Protein AF-A0A7S0ZVG1-F1 (afdb_monomer_lite)

Secondary structure (DSSP, 8-state):
---GGGS-TT-GGGGGG--HHHHHTTTGGGSHHHHHHHHHHHHGGGSHHHIIIIIHHHHHHHHHHHHHHTT-TT---EES-SS----STT-HHHHHTHHHHHHHHHHHHHHHHHHTT--S-EEE--GGG--TTSSHHHHHHHTT---HHHHHHHHHHHHTT-EEEEEEE--SSS--S-HHHHHHHHHHHHHHHSSPPEEEEEE--GGGHHHHHHHTT-SEE--TTB--HHHHSSSSS----HHHHHHHHHTT-SSSSSB-TT--B-HHHHHHHHHHHHTTS------TTTT--B--S--PPPPP-

Structure (mmCIF, N/CA/C/O backbone):
data_AF-A0A7S0ZVG1-F1
#
_entry.id   AF-A0A7S0ZVG1-F1
#
loop_
_atom_site.group_PDB
_atom_site.id
_atom_site.type_symbol
_atom_site.label_atom_id
_atom_site.label_alt_id
_atom_site.label_comp_id
_atom_site.label_asym_id
_atom_site.label_entity_id
_atom_site.label_seq_id
_atom_site.pdbx_PDB_ins_code
_atom_site.Cartn_x
_atom_site.Cartn_y
_atom_site.Cartn_z
_atom_site.occupancy
_atom_site.B_iso_or_equiv
_atom_site.auth_seq_id
_atom_site.auth_comp_id
_atom_site.auth_asym_id
_atom_site.auth_atom_id
_atom_site.pdbx_PDB_model_num
ATOM 1 N N . ALA A 1 1 ? 20.413 17.435 12.583 1.00 37.75 1 ALA A N 1
ATOM 2 C CA . ALA A 1 1 ? 19.009 17.067 12.352 1.00 37.75 1 ALA A CA 1
ATOM 3 C C . ALA A 1 1 ? 18.363 18.191 11.559 1.00 37.75 1 ALA A C 1
ATOM 5 O O . ALA A 1 1 ? 18.337 19.324 12.035 1.00 37.75 1 ALA A O 1
ATOM 6 N N . GLY A 1 2 ? 17.973 17.911 10.321 1.00 35.91 2 GLY A N 1
ATOM 7 C CA . GLY A 1 2 ? 17.180 18.802 9.491 1.00 35.91 2 GLY A CA 1
ATOM 8 C C . GLY A 1 2 ? 15.763 18.923 10.045 1.00 35.91 2 GLY A C 1
ATOM 9 O O . GLY A 1 2 ? 15.229 17.989 10.631 1.00 35.91 2 GLY A O 1
ATOM 10 N N . ASP A 1 3 ? 15.166 20.096 9.884 1.00 40.72 3 ASP A N 1
ATOM 11 C CA . ASP A 1 3 ? 13.780 20.353 10.264 1.00 40.72 3 ASP A CA 1
ATOM 12 C C . ASP A 1 3 ? 12.849 19.808 9.162 1.00 40.72 3 ASP A C 1
ATOM 14 O O . ASP A 1 3 ? 12.864 20.348 8.047 1.00 40.72 3 ASP A O 1
ATOM 18 N N . PRO A 1 4 ? 12.033 18.768 9.429 1.00 38.91 4 PRO A N 1
ATOM 19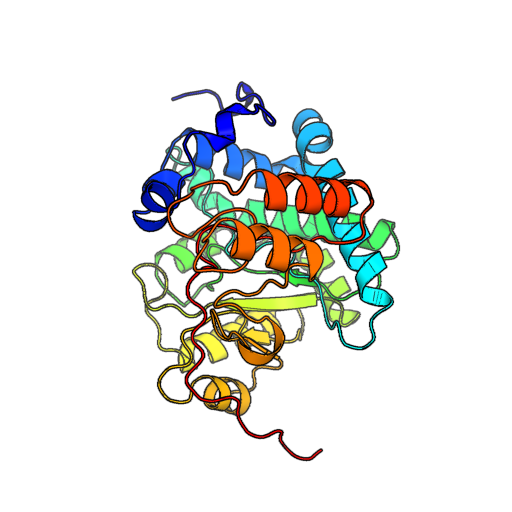 C CA . PRO A 1 4 ? 11.164 18.163 8.419 1.00 38.91 4 PRO A CA 1
ATOM 20 C C . PRO A 1 4 ? 10.193 19.177 7.801 1.00 38.91 4 PRO A C 1
ATOM 22 O O . PRO A 1 4 ? 9.891 19.093 6.608 1.00 38.91 4 PRO A O 1
ATOM 25 N N . SER A 1 5 ? 9.755 20.183 8.572 1.00 43.12 5 SER A N 1
ATOM 26 C CA . SER A 1 5 ? 8.833 21.231 8.109 1.00 43.12 5 SER A CA 1
ATOM 27 C C . SER A 1 5 ? 9.444 22.136 7.029 1.00 43.12 5 SER A C 1
ATOM 29 O O . SER A 1 5 ? 8.727 22.760 6.240 1.00 43.12 5 SER A O 1
ATOM 31 N N . LYS A 1 6 ? 10.780 22.172 6.936 1.00 39.69 6 LYS A N 1
ATOM 32 C CA . LYS A 1 6 ? 11.527 22.963 5.948 1.00 39.69 6 LYS A CA 1
ATOM 33 C C . LYS A 1 6 ? 11.797 22.209 4.647 1.00 39.69 6 LYS A C 1
ATOM 35 O O . LYS A 1 6 ? 12.271 22.819 3.693 1.00 39.69 6 LYS A O 1
ATOM 40 N N . MET A 1 7 ? 11.465 20.918 4.562 1.00 41.94 7 MET A N 1
ATOM 41 C CA . MET A 1 7 ? 11.614 20.156 3.321 1.00 41.94 7 MET A CA 1
ATOM 42 C C . MET A 1 7 ? 10.625 20.659 2.253 1.00 41.94 7 MET A C 1
ATOM 44 O O . MET A 1 7 ? 9.430 20.836 2.515 1.00 41.94 7 MET A O 1
ATOM 48 N N . ALA A 1 8 ? 11.124 20.907 1.041 1.00 44.66 8 ALA A N 1
ATOM 49 C CA . ALA A 1 8 ? 10.300 21.244 -0.115 1.00 44.66 8 ALA A CA 1
ATOM 50 C C . ALA A 1 8 ? 9.698 19.955 -0.692 1.00 44.66 8 ALA A C 1
ATOM 52 O O . ALA A 1 8 ? 10.326 19.268 -1.499 1.00 44.66 8 ALA A O 1
ATOM 53 N N . VAL A 1 9 ? 8.499 19.605 -0.232 1.00 41.56 9 VAL A N 1
ATOM 54 C CA . VAL A 1 9 ? 7.728 18.492 -0.791 1.00 41.56 9 VAL A CA 1
ATOM 55 C C . VAL A 1 9 ? 7.379 18.835 -2.243 1.00 41.56 9 VAL A C 1
ATOM 57 O O . VAL A 1 9 ? 6.777 19.878 -2.489 1.00 41.56 9 VAL A O 1
ATOM 60 N N . GLY A 1 10 ? 7.833 18.012 -3.196 1.00 41.38 10 GLY A N 1
ATOM 61 C CA . GLY A 1 10 ? 7.661 18.247 -4.639 1.00 41.38 10 GLY A CA 1
ATOM 62 C C . GLY A 1 10 ? 8.895 18.770 -5.392 1.00 41.38 10 GLY A C 1
ATOM 63 O O . GLY A 1 10 ? 8.775 19.157 -6.551 1.00 41.38 10 GLY A O 1
ATOM 64 N N . ASN A 1 11 ? 10.089 18.789 -4.784 1.00 40.94 11 ASN A N 1
ATOM 65 C CA . ASN A 1 11 ? 11.314 19.108 -5.526 1.00 40.94 11 ASN A CA 1
ATOM 66 C C . ASN A 1 11 ? 11.676 17.971 -6.506 1.00 40.94 11 ASN A C 1
ATOM 68 O O . ASN A 1 11 ? 11.851 16.823 -6.094 1.00 40.94 11 ASN A O 1
ATOM 72 N N . ALA A 1 12 ? 11.855 18.307 -7.788 1.00 37.97 12 ALA A N 1
ATOM 73 C CA . ALA A 1 12 ? 12.275 17.391 -8.852 1.00 37.97 12 ALA A CA 1
ATOM 74 C C . ALA A 1 12 ? 13.580 16.623 -8.538 1.00 37.97 12 ALA A C 1
ATOM 76 O O . ALA A 1 12 ? 13.807 15.541 -9.079 1.00 37.97 12 ALA A O 1
ATOM 77 N N . THR A 1 13 ? 14.419 17.127 -7.626 1.00 38.03 13 THR A N 1
ATOM 78 C CA . THR A 1 13 ? 15.651 16.452 -7.190 1.00 38.03 13 THR A CA 1
ATOM 79 C C . THR A 1 13 ? 15.425 15.222 -6.305 1.00 38.03 13 THR A C 1
ATOM 81 O O . THR A 1 13 ? 16.365 14.453 -6.120 1.00 38.03 13 THR A O 1
ATOM 84 N N . MET A 1 14 ? 14.203 14.960 -5.814 1.00 43.75 14 MET A N 1
ATOM 85 C CA . MET A 1 14 ? 13.888 13.713 -5.092 1.00 43.75 14 MET A CA 1
ATOM 86 C C . MET A 1 14 ? 14.137 12.452 -5.937 1.00 43.75 14 MET A C 1
ATOM 88 O O . MET A 1 14 ? 14.436 11.402 -5.376 1.00 43.75 14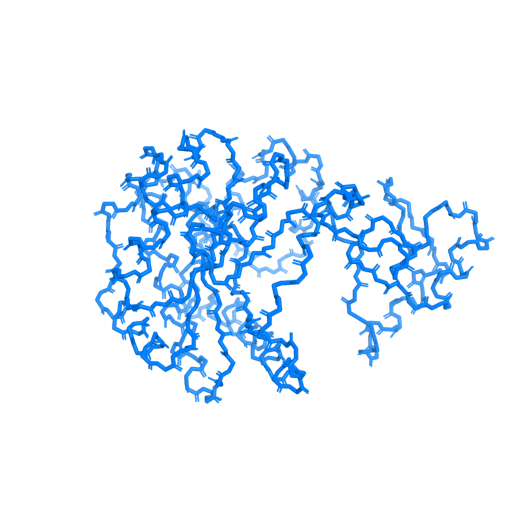 MET A O 1
ATOM 92 N N . ARG A 1 15 ? 14.078 12.541 -7.276 1.00 41.53 15 ARG A N 1
ATOM 93 C CA . ARG A 1 15 ? 14.375 11.406 -8.168 1.00 41.53 15 ARG A CA 1
ATOM 94 C C . ARG A 1 15 ? 15.861 11.034 -8.231 1.00 41.53 15 ARG A C 1
ATOM 96 O O . ARG A 1 15 ? 16.165 9.882 -8.512 1.00 41.53 15 ARG A O 1
ATOM 103 N N . LEU A 1 16 ? 16.786 11.959 -7.959 1.00 34.59 16 LEU A N 1
ATOM 104 C CA . LEU A 1 16 ? 18.218 11.735 -8.218 1.00 34.59 16 LEU A CA 1
ATOM 105 C C . LEU A 1 16 ? 18.906 10.783 -7.221 1.00 34.59 16 LEU A C 1
ATOM 107 O O . LEU A 1 16 ? 19.962 10.251 -7.544 1.00 34.59 16 LEU A O 1
ATOM 111 N N . ASN A 1 17 ? 18.300 10.510 -6.059 1.00 36.78 17 ASN A N 1
ATOM 112 C CA . ASN A 1 17 ? 18.849 9.596 -5.042 1.00 36.78 17 ASN A CA 1
ATOM 113 C C . ASN A 1 17 ? 18.121 8.235 -4.961 1.00 36.78 17 ASN A C 1
ATOM 115 O O . ASN A 1 17 ? 18.476 7.395 -4.134 1.00 36.78 17 ASN A O 1
ATOM 119 N N . ASN A 1 18 ? 17.120 8.005 -5.818 1.00 41.69 18 ASN A N 1
ATOM 120 C CA . ASN A 1 18 ? 16.256 6.821 -5.803 1.00 41.69 18 ASN A CA 1
ATOM 121 C C . ASN A 1 18 ? 16.536 5.928 -7.021 1.00 41.69 18 ASN A C 1
ATOM 123 O O . ASN A 1 18 ? 15.683 5.783 -7.891 1.00 41.69 18 ASN A O 1
ATOM 127 N N . CYS A 1 19 ? 17.740 5.357 -7.114 1.00 44.09 19 CYS A N 1
ATOM 128 C CA . CYS A 1 19 ? 18.021 4.301 -8.091 1.00 44.09 19 CYS A CA 1
ATOM 129 C C . CYS A 1 19 ? 17.879 2.911 -7.452 1.00 44.09 19 CYS A C 1
ATOM 131 O O . CYS A 1 19 ? 18.120 2.749 -6.252 1.00 44.09 19 CYS A O 1
ATOM 133 N N . ASP A 1 20 ? 17.545 1.900 -8.259 1.00 43.38 20 ASP A N 1
ATOM 134 C CA . ASP A 1 20 ? 17.294 0.513 -7.826 1.00 43.38 20 ASP A CA 1
ATOM 135 C C . ASP A 1 20 ? 18.409 -0.051 -6.942 1.00 43.38 20 ASP A C 1
ATOM 137 O O . ASP A 1 20 ? 18.157 -0.803 -6.010 1.00 43.38 20 ASP A O 1
ATOM 141 N N . ARG A 1 21 ? 19.663 0.359 -7.161 1.00 40.19 21 ARG A N 1
ATOM 142 C CA . ARG A 1 21 ? 20.798 -0.056 -6.327 1.00 40.19 21 ARG A CA 1
ATOM 143 C C . ARG A 1 21 ? 20.721 0.481 -4.891 1.00 40.19 21 ARG A C 1
ATOM 145 O O . ARG A 1 21 ? 21.099 -0.223 -3.955 1.00 40.19 21 ARG A O 1
ATOM 152 N N . ALA A 1 22 ? 20.261 1.715 -4.705 1.00 43.25 22 ALA A N 1
ATOM 153 C CA . ALA A 1 22 ? 20.084 2.328 -3.388 1.00 43.25 22 ALA A CA 1
ATOM 154 C C . ALA A 1 22 ? 18.831 1.785 -2.669 1.00 43.25 22 ALA A C 1
ATOM 156 O O . ALA A 1 22 ? 18.852 1.608 -1.449 1.00 43.25 22 ALA A O 1
ATOM 157 N N . HIS A 1 23 ? 17.791 1.428 -3.434 1.00 43.59 23 HIS A N 1
ATOM 158 C CA . HIS A 1 23 ? 16.598 0.746 -2.928 1.00 43.59 23 HIS A CA 1
ATOM 159 C C . HIS A 1 23 ? 16.904 -0.707 -2.510 1.00 43.59 23 HIS A C 1
ATOM 161 O O . HIS A 1 23 ? 16.680 -1.075 -1.360 1.00 43.59 23 HIS A O 1
ATOM 167 N N . ASN A 1 24 ? 17.559 -1.490 -3.378 1.00 45.56 24 ASN A N 1
ATOM 168 C CA . ASN A 1 24 ? 17.948 -2.888 -3.128 1.00 45.56 24 ASN A CA 1
ATOM 169 C C . ASN A 1 24 ? 18.968 -3.055 -1.992 1.00 45.56 24 ASN A C 1
ATOM 171 O O . ASN A 1 24 ? 19.077 -4.130 -1.409 1.00 45.56 24 ASN A O 1
ATOM 175 N N . SER A 1 25 ? 19.740 -2.013 -1.674 1.00 51.84 25 SER A N 1
ATOM 176 C CA . SER A 1 25 ? 20.659 -2.021 -0.526 1.00 51.84 25 SER A CA 1
ATOM 177 C C . SER A 1 25 ? 20.004 -1.561 0.781 1.00 51.84 25 SER A C 1
ATOM 179 O O . SER A 1 25 ? 20.673 -1.519 1.811 1.00 51.84 25 SER A O 1
ATOM 181 N N . GLY A 1 26 ? 18.717 -1.188 0.758 1.00 54.31 26 GLY A N 1
ATOM 182 C CA . GLY A 1 26 ? 17.977 -0.665 1.910 1.00 54.31 26 GLY A CA 1
ATOM 183 C C . GLY A 1 26 ? 18.420 0.731 2.363 1.00 54.31 26 GLY A C 1
ATOM 184 O O . GLY A 1 26 ? 17.787 1.321 3.234 1.00 54.31 26 GLY A O 1
ATOM 185 N N . VAL A 1 27 ? 19.475 1.295 1.766 1.00 59.72 27 VAL A N 1
ATOM 186 C CA . VAL A 1 27 ? 20.095 2.560 2.184 1.00 59.72 27 VAL A CA 1
ATOM 187 C C . VAL A 1 27 ? 19.127 3.728 2.020 1.00 59.72 27 VAL A C 1
ATOM 189 O O . VAL A 1 27 ? 19.058 4.583 2.902 1.00 59.72 27 VAL A O 1
ATOM 192 N N . THR A 1 28 ? 18.330 3.745 0.945 1.00 60.81 28 THR A N 1
ATOM 193 C CA . THR A 1 28 ? 17.356 4.818 0.684 1.00 60.81 28 THR A CA 1
ATOM 194 C C . THR A 1 28 ? 16.327 4.953 1.807 1.00 60.81 28 THR A C 1
ATOM 196 O O . THR A 1 28 ? 16.030 6.077 2.220 1.00 60.81 28 THR A O 1
ATOM 199 N N . MET A 1 29 ? 15.847 3.828 2.357 1.00 63.28 29 MET A N 1
ATOM 200 C CA . MET A 1 29 ? 14.842 3.823 3.426 1.00 63.28 29 MET A CA 1
ATOM 201 C C . MET A 1 29 ? 15.356 4.452 4.721 1.00 63.28 29 MET A C 1
ATOM 203 O O . MET A 1 29 ? 14.564 4.984 5.486 1.00 63.28 29 MET A O 1
ATOM 207 N N . PHE A 1 30 ? 16.666 4.451 4.969 1.00 69.25 30 PHE A N 1
ATOM 208 C CA . PHE A 1 30 ? 17.253 5.029 6.183 1.00 69.25 30 PHE A CA 1
ATOM 209 C C . PHE A 1 30 ? 17.772 6.458 5.997 1.00 69.25 30 PHE A C 1
ATOM 211 O O . PHE A 1 30 ? 18.292 7.049 6.944 1.00 69.25 30 PHE A O 1
ATOM 218 N N . THR A 1 31 ? 17.640 7.041 4.801 1.00 74.50 31 THR A N 1
ATOM 219 C CA . THR A 1 31 ? 18.046 8.434 4.591 1.00 74.50 31 THR A CA 1
ATOM 220 C C . THR A 1 31 ? 17.146 9.386 5.378 1.00 74.50 31 THR A C 1
ATOM 222 O O . THR A 1 31 ? 15.926 9.225 5.419 1.00 74.50 31 THR A O 1
ATOM 225 N N . GLU A 1 32 ? 17.738 10.432 5.960 1.00 72.75 32 GLU A N 1
ATOM 226 C CA . GLU A 1 32 ? 16.999 11.472 6.693 1.00 72.75 32 GLU A CA 1
ATOM 227 C C . GLU A 1 32 ? 15.918 12.123 5.813 1.00 72.75 32 GLU A C 1
ATOM 229 O O . GLU A 1 32 ? 14.821 12.417 6.278 1.00 72.75 32 GLU A O 1
ATOM 234 N N . GLN A 1 33 ? 16.192 12.295 4.516 1.00 73.94 33 GLN A N 1
ATOM 235 C CA . GLN A 1 33 ? 15.227 12.840 3.563 1.00 73.94 33 GLN A CA 1
ATOM 236 C C . GLN A 1 33 ? 13.990 11.945 3.416 1.00 73.94 33 GLN A C 1
ATOM 238 O O . GLN A 1 33 ? 12.869 12.446 3.491 1.00 73.94 33 GLN A O 1
ATOM 243 N N . PHE A 1 34 ? 14.183 10.638 3.219 1.00 79.12 34 PHE A N 1
ATOM 244 C CA . PHE A 1 34 ? 13.083 9.684 3.107 1.00 79.12 34 PHE A CA 1
ATOM 245 C C . PHE A 1 34 ? 12.292 9.603 4.415 1.00 79.12 34 PHE A C 1
ATOM 247 O O . PHE A 1 34 ? 11.072 9.730 4.413 1.00 79.12 34 PHE A O 1
ATOM 254 N N . GLN A 1 35 ? 12.986 9.484 5.545 1.00 84.50 35 GLN A N 1
ATOM 255 C CA . GLN A 1 35 ? 12.369 9.368 6.865 1.00 84.50 35 GLN A CA 1
ATOM 256 C C . GLN A 1 35 ? 11.534 10.600 7.237 1.00 84.50 35 GLN A C 1
ATOM 258 O O . GLN A 1 35 ? 10.414 10.462 7.737 1.00 84.50 35 GLN A O 1
ATOM 263 N N . ASN A 1 36 ? 12.030 11.799 6.921 1.00 81.38 36 ASN A N 1
ATOM 264 C CA . ASN A 1 36 ? 11.293 13.048 7.106 1.00 81.38 36 ASN A CA 1
ATOM 265 C C . ASN A 1 36 ? 10.090 13.154 6.167 1.00 81.38 36 ASN A C 1
ATOM 267 O O . ASN A 1 36 ? 9.025 13.613 6.585 1.00 81.38 36 ASN A O 1
ATOM 271 N N . PHE A 1 37 ? 10.246 12.734 4.911 1.00 85.19 37 PHE A N 1
ATOM 272 C CA . PHE A 1 37 ? 9.151 12.730 3.951 1.00 85.19 37 PHE A CA 1
ATOM 273 C C . PHE A 1 37 ? 8.033 11.784 4.387 1.00 85.19 37 PHE A C 1
ATOM 275 O O . PHE A 1 37 ? 6.887 12.216 4.457 1.00 85.19 37 PHE A O 1
ATOM 282 N N . MET A 1 38 ? 8.356 10.546 4.769 1.00 88.31 38 MET A N 1
ATOM 283 C CA . MET A 1 38 ? 7.354 9.569 5.200 1.00 88.31 38 MET A CA 1
ATOM 284 C C . MET A 1 38 ? 6.637 10.004 6.477 1.00 88.31 38 MET A C 1
ATOM 286 O O . MET A 1 38 ? 5.416 9.914 6.556 1.00 88.31 38 MET A O 1
ATOM 290 N N . TYR A 1 39 ? 7.357 10.589 7.440 1.00 88.50 39 TYR A N 1
ATOM 291 C CA . TYR A 1 39 ? 6.726 11.178 8.624 1.00 88.50 39 TYR A CA 1
ATOM 292 C C . TYR A 1 39 ? 5.703 12.269 8.274 1.00 88.50 39 TYR A C 1
ATOM 294 O O . TYR A 1 39 ? 4.631 12.341 8.878 1.00 88.50 39 TYR A O 1
ATOM 302 N N . ARG A 1 40 ? 6.015 13.119 7.287 1.00 89.25 40 ARG A N 1
ATOM 303 C CA . ARG A 1 40 ? 5.085 14.146 6.797 1.00 89.25 40 ARG A CA 1
ATOM 304 C C . ARG A 1 40 ? 3.952 13.555 5.976 1.00 89.25 40 ARG A C 1
ATOM 306 O O . ARG A 1 40 ? 2.831 14.024 6.118 1.00 89.25 40 ARG A O 1
ATOM 313 N N . TRP A 1 41 ? 4.209 12.519 5.182 1.00 92.06 41 TRP A N 1
ATOM 314 C CA . TRP A 1 41 ? 3.189 11.812 4.411 1.00 92.06 41 TRP A CA 1
ATOM 315 C C . TRP A 1 41 ? 2.094 11.259 5.327 1.00 92.06 41 TRP A C 1
ATOM 317 O O . TRP A 1 41 ? 0.923 11.568 5.136 1.00 92.06 41 TRP A O 1
ATOM 327 N N . TRP A 1 42 ? 2.456 10.567 6.410 1.00 94.06 42 TRP A N 1
ATOM 328 C CA . TRP A 1 42 ? 1.475 10.039 7.370 1.00 94.06 42 TRP A CA 1
ATOM 329 C C . TRP A 1 42 ? 0.654 11.122 8.076 1.00 94.06 42 TRP A C 1
ATOM 331 O O . TRP A 1 42 ? -0.456 10.881 8.538 1.00 94.06 42 TRP A O 1
ATOM 341 N N . LYS A 1 43 ? 1.176 12.347 8.149 1.00 93.31 43 LYS A N 1
ATOM 342 C CA . LYS A 1 43 ? 0.518 13.474 8.823 1.00 93.31 43 LYS A CA 1
ATOM 343 C C . LYS A 1 43 ? -0.094 14.486 7.862 1.00 93.31 43 LYS A C 1
ATOM 345 O O . LYS A 1 43 ? -0.761 15.415 8.319 1.00 93.31 43 LYS A O 1
ATOM 350 N N . CYS A 1 44 ? 0.083 14.298 6.555 1.00 94.19 44 CYS A N 1
ATOM 351 C CA . CYS A 1 44 ? -0.359 15.248 5.548 1.00 94.19 44 CYS A CA 1
ATOM 352 C C . CYS A 1 44 ? -1.863 15.563 5.577 1.00 94.19 44 CYS A C 1
ATOM 354 O O . CYS A 1 44 ? -2.190 16.707 5.286 1.00 94.19 44 CYS A O 1
ATOM 356 N N . PRO A 1 45 ? -2.793 14.682 6.005 1.00 96.94 45 PRO A N 1
ATOM 357 C CA . PRO A 1 45 ? -4.203 15.063 6.075 1.00 96.94 45 PRO A CA 1
ATOM 358 C C . PRO A 1 45 ? -4.499 16.148 7.122 1.00 96.94 45 PRO A C 1
ATOM 360 O O . PRO A 1 45 ? -5.518 16.833 7.004 1.00 96.94 45 PRO A O 1
ATOM 363 N N . PHE A 1 46 ? -3.634 16.287 8.136 1.00 94.88 46 PHE A N 1
ATOM 364 C CA . PHE A 1 46 ? -3.857 17.086 9.348 1.00 94.88 46 PHE A CA 1
ATOM 365 C C . PHE A 1 46 ? -2.995 18.355 9.425 1.00 94.88 46 PHE A C 1
ATOM 367 O O . PHE A 1 46 ? -3.154 19.148 10.351 1.00 94.88 46 PHE A O 1
ATOM 374 N N . ASP A 1 47 ? -2.088 18.555 8.471 1.00 92.56 47 ASP A N 1
ATOM 375 C CA . ASP A 1 47 ? -1.308 19.781 8.316 1.00 92.56 47 ASP A CA 1
ATOM 376 C C . ASP A 1 47 ? -1.774 20.522 7.059 1.00 92.56 47 ASP A C 1
ATOM 378 O O . ASP A 1 47 ? -1.816 19.945 5.980 1.00 92.56 47 ASP A O 1
ATOM 382 N N . ALA A 1 48 ? -2.128 21.805 7.167 1.00 90.88 48 ALA A N 1
ATOM 383 C CA . ALA A 1 48 ? -2.741 22.537 6.053 1.00 90.88 48 ALA A CA 1
ATOM 384 C C . ALA A 1 48 ? -1.829 22.654 4.817 1.00 90.88 48 ALA A C 1
ATOM 386 O O . ALA A 1 48 ? -2.317 22.668 3.684 1.00 90.88 48 ALA A O 1
ATOM 387 N N . ARG A 1 49 ? -0.508 22.741 5.017 1.00 87.06 49 ARG A N 1
ATOM 388 C CA . ARG A 1 49 ? 0.452 22.849 3.915 1.00 87.06 49 ARG A CA 1
ATOM 389 C C . ARG A 1 49 ? 0.625 21.499 3.231 1.00 87.06 49 ARG A C 1
ATOM 391 O O . ARG A 1 49 ? 0.558 21.435 2.005 1.00 87.06 49 ARG A O 1
ATOM 398 N N . ASP A 1 50 ? 0.828 20.440 4.007 1.00 88.75 50 ASP A N 1
ATOM 399 C CA . ASP A 1 50 ? 1.016 19.093 3.467 1.00 88.75 50 ASP A CA 1
ATOM 400 C C . ASP A 1 50 ? -0.279 18.499 2.916 1.00 88.75 50 ASP A C 1
ATOM 402 O O . ASP A 1 50 ? -0.235 17.759 1.933 1.00 88.75 50 ASP A O 1
ATOM 406 N N . ARG A 1 51 ? -1.440 18.901 3.442 1.00 92.69 51 ARG A N 1
ATOM 407 C CA . ARG A 1 51 ? -2.738 18.512 2.891 1.00 92.69 51 ARG A CA 1
ATOM 408 C C . ARG A 1 51 ? -2.854 18.958 1.443 1.00 92.69 51 ARG A C 1
ATOM 410 O O . ARG A 1 51 ? -3.131 18.143 0.571 1.00 92.69 51 ARG A O 1
ATOM 417 N N . LYS A 1 52 ? -2.559 20.230 1.179 1.00 86.44 52 LYS A N 1
ATOM 418 C CA . LYS A 1 52 ? -2.611 20.798 -0.171 1.00 86.44 52 LYS A CA 1
ATOM 419 C C . LYS A 1 52 ? -1.519 20.245 -1.092 1.00 86.44 52 LYS A C 1
ATOM 421 O O . LYS A 1 52 ? -1.752 20.055 -2.280 1.00 86.44 52 LYS A O 1
ATOM 426 N N . ALA A 1 53 ? -0.313 20.033 -0.567 1.00 81.69 53 ALA A N 1
ATOM 427 C CA . ALA A 1 53 ? 0.836 19.625 -1.376 1.00 81.69 53 ALA A CA 1
ATOM 428 C C . ALA A 1 53 ? 0.891 18.115 -1.667 1.00 81.69 53 ALA A C 1
ATOM 430 O O . ALA A 1 53 ? 1.496 17.720 -2.660 1.00 81.69 53 ALA A O 1
ATOM 431 N N . VAL A 1 54 ? 0.304 17.283 -0.801 1.00 87.44 54 VAL A N 1
ATOM 432 C CA . VAL A 1 54 ? 0.443 15.818 -0.835 1.00 87.44 54 VAL A CA 1
ATOM 433 C C . VAL A 1 54 ? -0.909 15.127 -0.795 1.00 87.44 54 VAL A C 1
ATOM 435 O O . VAL A 1 54 ? -1.242 14.395 -1.725 1.00 87.44 54 VAL A O 1
ATOM 438 N N . PHE A 1 55 ? -1.693 15.366 0.261 1.00 93.44 55 PHE A N 1
ATOM 439 C CA . PHE A 1 55 ? -2.909 14.594 0.517 1.00 93.44 55 PHE A CA 1
ATOM 440 C C . PHE A 1 55 ? -3.961 14.786 -0.576 1.00 93.44 55 PHE A C 1
ATOM 442 O O . PHE A 1 55 ? -4.480 13.815 -1.109 1.00 93.44 55 PHE A O 1
ATOM 449 N N . GLU A 1 56 ? -4.271 16.031 -0.935 1.00 92.56 56 GLU A N 1
ATOM 450 C CA . GLU A 1 56 ? -5.281 16.348 -1.946 1.00 92.56 56 GLU A CA 1
ATOM 451 C C . GLU A 1 56 ? -4.910 15.788 -3.330 1.00 92.56 56 GLU A C 1
ATOM 453 O O . GLU A 1 56 ? -5.741 15.082 -3.903 1.00 92.56 56 GLU A O 1
ATOM 458 N N . PRO A 1 57 ? -3.683 15.990 -3.861 1.00 88.31 57 PRO A N 1
ATOM 459 C CA . PRO A 1 57 ? -3.249 15.321 -5.088 1.00 88.31 57 PRO A CA 1
ATOM 460 C C . PRO A 1 57 ? -3.331 13.791 -5.019 1.00 88.31 57 PRO A C 1
ATOM 462 O O . PRO A 1 57 ? -3.800 13.161 -5.967 1.00 88.31 57 PRO A O 1
ATOM 465 N N . PHE A 1 58 ? -2.924 13.191 -3.895 1.00 92.00 58 PHE A N 1
ATOM 466 C CA . PHE A 1 58 ? -3.040 11.748 -3.679 1.00 92.00 58 PHE A CA 1
ATOM 467 C C . PHE A 1 58 ? -4.503 11.286 -3.727 1.00 92.00 58 PHE A C 1
ATOM 469 O O . PHE A 1 58 ? -4.819 10.317 -4.411 1.00 92.00 58 PHE A O 1
ATOM 476 N N . MET A 1 59 ? -5.416 12.014 -3.081 1.00 95.81 59 MET A N 1
ATOM 477 C CA . MET A 1 59 ? -6.846 11.704 -3.105 1.00 95.81 59 MET A CA 1
ATOM 478 C C . MET A 1 59 ? -7.464 11.879 -4.493 1.00 95.81 59 MET A C 1
ATOM 480 O O . MET A 1 59 ? -8.340 11.098 -4.857 1.00 95.81 59 MET A O 1
ATOM 484 N N . VAL A 1 60 ? -7.019 12.860 -5.285 1.00 90.62 60 VAL A N 1
ATOM 485 C CA . VAL A 1 60 ? -7.439 12.997 -6.690 1.00 90.62 60 VAL A CA 1
ATOM 486 C C . VAL A 1 60 ? -7.043 11.751 -7.482 1.00 90.62 60 VAL A C 1
ATOM 488 O O . VAL A 1 60 ? -7.883 11.181 -8.177 1.00 90.62 60 VAL A O 1
ATOM 491 N N . PHE A 1 61 ? -5.797 11.295 -7.336 1.00 87.62 61 PHE A N 1
ATOM 492 C CA . PHE A 1 61 ? -5.313 10.082 -7.991 1.00 87.62 61 PHE A CA 1
ATOM 493 C C . PHE A 1 61 ? -6.073 8.830 -7.529 1.00 87.62 61 PHE A C 1
ATOM 495 O O . PHE A 1 61 ? -6.577 8.079 -8.360 1.00 87.62 61 PHE A O 1
ATOM 502 N N . LEU A 1 62 ? -6.232 8.633 -6.218 1.00 91.62 62 LEU A N 1
ATOM 503 C CA . LEU A 1 62 ? -6.910 7.460 -5.668 1.00 91.62 62 LEU A CA 1
ATOM 504 C C . LEU A 1 62 ? -8.384 7.393 -6.093 1.00 91.62 62 LEU A C 1
ATOM 506 O O . LEU A 1 62 ? -8.860 6.339 -6.504 1.00 91.62 62 LEU A O 1
ATOM 510 N N . ARG A 1 63 ? -9.105 8.523 -6.064 1.00 90.69 63 ARG A N 1
ATOM 511 C CA . ARG A 1 63 ? -10.493 8.585 -6.555 1.00 90.69 63 ARG A CA 1
ATOM 512 C C . ARG A 1 63 ? -10.571 8.285 -8.046 1.00 90.69 63 ARG A C 1
ATOM 514 O O . ARG A 1 63 ? -11.452 7.538 -8.454 1.00 90.69 63 ARG A O 1
ATOM 521 N N . HIS A 1 64 ? -9.638 8.816 -8.840 1.00 87.12 64 HIS A N 1
ATOM 522 C CA . HIS A 1 64 ? -9.556 8.502 -10.263 1.00 87.12 64 HIS A C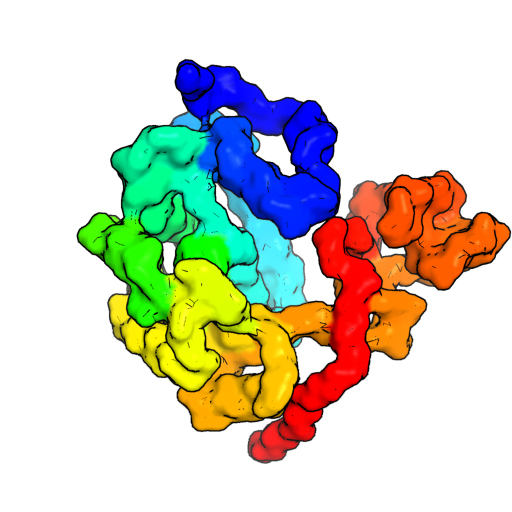A 1
ATOM 523 C C . HIS A 1 64 ? -9.384 6.997 -10.498 1.00 87.12 64 HIS A C 1
ATOM 525 O O . HIS A 1 64 ? -10.122 6.435 -11.303 1.00 87.12 64 HIS A O 1
ATOM 531 N N . LEU A 1 65 ? -8.486 6.330 -9.759 1.00 84.69 65 LEU A N 1
ATOM 532 C CA . LEU A 1 65 ? -8.344 4.873 -9.825 1.00 84.69 65 LEU A CA 1
ATOM 533 C C . LEU A 1 65 ? -9.671 4.181 -9.493 1.00 84.69 65 LEU A C 1
ATOM 535 O O . LEU A 1 65 ? -10.171 3.412 -10.310 1.00 84.69 65 LEU A O 1
ATOM 539 N N . CYS A 1 66 ? -10.293 4.493 -8.355 1.00 86.25 66 CYS A N 1
ATOM 540 C CA . CYS A 1 66 ? -11.575 3.891 -7.981 1.00 86.25 66 CYS A CA 1
ATOM 541 C C . CYS A 1 66 ? -12.667 4.107 -9.052 1.00 86.25 66 CYS A C 1
ATOM 543 O O . CYS A 1 66 ? -13.441 3.196 -9.345 1.00 86.25 66 CYS A O 1
ATOM 545 N N . ASP A 1 67 ? -12.717 5.287 -9.676 1.00 82.56 67 ASP A N 1
ATOM 546 C CA . ASP A 1 67 ? -13.702 5.639 -10.704 1.00 82.56 67 ASP A CA 1
ATOM 547 C C . ASP A 1 67 ? -13.465 4.986 -12.068 1.00 82.56 67 ASP A C 1
ATOM 549 O O . ASP A 1 67 ? -14.432 4.710 -12.791 1.00 82.56 67 ASP A O 1
ATOM 553 N N . VAL A 1 68 ? -12.205 4.772 -12.447 1.00 78.25 68 VAL A N 1
ATOM 554 C CA . VAL A 1 68 ? -11.846 4.019 -13.652 1.00 78.25 68 VAL A CA 1
ATOM 555 C C . VAL A 1 68 ? -12.181 2.554 -13.425 1.00 78.25 68 VAL A C 1
ATOM 557 O O . VAL A 1 68 ? -12.941 1.965 -14.194 1.00 78.25 68 VAL A O 1
ATOM 560 N N . TRP A 1 69 ? -11.686 1.981 -12.330 1.00 74.06 69 TRP A N 1
ATOM 561 C CA . TRP A 1 69 ? -11.742 0.546 -12.100 1.00 74.06 69 TRP A CA 1
ATOM 562 C C . TRP A 1 69 ? -13.131 0.025 -11.742 1.00 74.06 69 TRP A C 1
ATOM 564 O O . TRP A 1 69 ? -13.446 -1.096 -12.123 1.00 74.06 69 TRP A O 1
ATOM 574 N N . LYS A 1 70 ? -14.029 0.837 -11.161 1.00 74.94 70 LYS A N 1
ATOM 575 C CA . LYS A 1 70 ? -15.437 0.428 -10.962 1.00 74.94 70 LYS A CA 1
ATOM 576 C C . LYS A 1 70 ? -16.178 0.095 -12.265 1.00 74.94 70 LYS A C 1
ATOM 578 O O . LYS A 1 70 ? -17.232 -0.529 -12.232 1.00 74.94 70 LYS A O 1
ATOM 583 N N . ARG A 1 71 ? -15.660 0.535 -13.420 1.00 77.06 71 ARG A N 1
ATOM 584 C CA . ARG A 1 71 ? -16.212 0.210 -14.750 1.00 77.06 71 ARG A CA 1
ATOM 585 C C . ARG A 1 71 ? -15.786 -1.177 -15.236 1.00 77.06 71 ARG A C 1
ATOM 587 O O . ARG A 1 71 ? -16.307 -1.657 -16.239 1.00 77.06 71 ARG A O 1
ATOM 594 N N . HIS A 1 72 ? -14.842 -1.802 -14.543 1.00 72.88 72 HIS A N 1
ATOM 595 C CA . HIS A 1 72 ? -14.275 -3.095 -14.872 1.00 72.88 72 HIS A CA 1
ATOM 596 C C . HIS A 1 72 ? -14.757 -4.118 -13.846 1.00 72.88 72 HIS A C 1
ATOM 598 O O . HIS A 1 72 ? -14.362 -4.090 -12.685 1.00 72.88 72 HIS A O 1
ATOM 604 N N . TRP A 1 73 ? -15.611 -5.043 -14.285 1.00 73.19 73 TRP A N 1
ATOM 605 C CA . TRP A 1 73 ? -16.207 -6.075 -13.425 1.00 73.19 73 TRP A CA 1
ATOM 606 C C . TRP A 1 73 ? -15.170 -6.984 -12.742 1.00 73.19 73 TRP A C 1
ATOM 608 O O . TRP A 1 73 ? -15.488 -7.657 -11.768 1.00 73.19 73 TRP A O 1
ATOM 618 N N . ASN A 1 74 ? -13.945 -7.020 -13.266 1.00 68.19 74 ASN A N 1
ATOM 619 C CA . ASN A 1 74 ? -12.845 -7.856 -12.803 1.00 68.19 74 ASN A CA 1
ATOM 620 C C . ASN A 1 74 ? -11.880 -7.142 -11.838 1.00 68.19 74 ASN A C 1
ATOM 622 O O . ASN A 1 74 ? -10.859 -7.734 -11.490 1.00 68.19 74 ASN A O 1
ATOM 626 N N . VAL A 1 75 ? -12.158 -5.902 -11.416 1.00 69.12 75 VAL A N 1
ATOM 627 C CA . VAL A 1 75 ? -11.398 -5.251 -10.338 1.00 69.12 75 VAL A CA 1
ATOM 628 C C . VAL A 1 75 ? -12.165 -5.328 -9.031 1.00 69.12 75 VAL A C 1
ATOM 630 O O . VAL A 1 75 ? -13.289 -4.850 -8.921 1.00 69.12 75 VAL A O 1
ATOM 633 N N . VAL A 1 76 ? -11.519 -5.928 -8.033 1.00 74.25 76 VAL A N 1
ATOM 634 C CA . VAL A 1 76 ? -12.123 -6.246 -6.733 1.00 74.25 76 VAL A CA 1
ATOM 635 C C . VAL A 1 76 ? -11.692 -5.297 -5.612 1.00 74.25 76 VAL A C 1
ATOM 637 O O . VAL A 1 76 ? -12.279 -5.327 -4.537 1.00 74.25 76 VAL A O 1
ATOM 640 N N . GLY A 1 77 ? -10.710 -4.423 -5.861 1.00 83.62 77 GLY A N 1
ATOM 641 C CA . GLY A 1 77 ? -10.319 -3.363 -4.938 1.00 83.62 77 GLY A CA 1
ATOM 642 C C . GLY A 1 77 ? -9.101 -2.560 -5.396 1.00 83.62 77 GLY A C 1
ATOM 643 O O . GLY A 1 77 ? -8.461 -2.897 -6.393 1.00 83.62 77 GLY A O 1
ATOM 644 N N . VAL A 1 78 ? -8.797 -1.487 -4.665 1.00 89.06 78 VAL A N 1
ATOM 645 C CA . VAL A 1 78 ? -7.600 -0.651 -4.854 1.00 89.06 78 VAL A CA 1
ATOM 646 C C . VAL A 1 78 ? -6.785 -0.646 -3.566 1.00 89.06 78 VAL A C 1
ATOM 648 O O . VAL A 1 78 ? -7.281 -0.237 -2.518 1.00 89.06 78 VAL A O 1
ATOM 651 N N . GLU A 1 79 ? -5.531 -1.080 -3.626 1.00 92.44 79 GLU A N 1
ATOM 652 C CA . GLU A 1 79 ? -4.620 -0.937 -2.494 1.00 92.44 79 GLU A CA 1
ATOM 653 C C . GLU A 1 79 ? -4.191 0.519 -2.337 1.00 92.44 79 GLU A C 1
ATOM 655 O O . GLU A 1 79 ? -3.717 1.151 -3.282 1.00 92.44 79 GLU A O 1
ATOM 660 N N . ILE A 1 80 ? -4.385 1.071 -1.138 1.00 95.00 80 ILE A N 1
ATOM 661 C CA . ILE A 1 80 ? -4.091 2.484 -0.875 1.00 95.00 80 ILE A CA 1
ATOM 662 C C . ILE A 1 80 ? -2.584 2.735 -0.939 1.00 95.00 80 ILE A C 1
ATOM 664 O O . ILE A 1 80 ? -2.156 3.790 -1.413 1.00 95.00 80 ILE A O 1
ATOM 668 N N . MET A 1 81 ? -1.785 1.800 -0.422 1.00 91.44 81 MET A N 1
ATOM 669 C CA . MET A 1 81 ? -0.338 1.935 -0.367 1.00 91.44 81 MET A CA 1
ATOM 670 C C . MET A 1 81 ? 0.349 0.595 -0.108 1.00 91.44 81 MET A C 1
ATOM 672 O O . MET A 1 81 ? 0.055 -0.040 0.900 1.00 91.44 81 MET A O 1
ATOM 676 N N . ASN A 1 82 ? 1.308 0.268 -0.971 1.00 89.81 82 ASN A N 1
ATOM 677 C CA . ASN A 1 82 ? 2.185 -0.893 -0.868 1.00 89.81 82 ASN A CA 1
ATOM 678 C C . ASN A 1 82 ? 3.322 -0.661 0.140 1.00 89.81 82 ASN A C 1
ATOM 680 O O . ASN A 1 82 ? 3.983 0.383 0.093 1.00 89.81 82 ASN A O 1
ATOM 684 N N . GLU A 1 83 ? 3.570 -1.644 1.003 1.00 89.50 83 GLU A N 1
ATOM 685 C CA . GLU A 1 83 ? 4.622 -1.698 2.023 1.00 89.50 83 GLU A CA 1
ATOM 686 C C . GLU A 1 83 ? 4.879 -0.366 2.750 1.00 89.50 83 GLU A C 1
ATOM 688 O O . GLU A 1 83 ? 5.981 0.193 2.662 1.00 89.50 83 GLU A O 1
ATOM 693 N N . PRO A 1 84 ? 3.897 0.171 3.502 1.00 91.56 84 PRO A N 1
ATOM 694 C CA . PRO A 1 84 ? 4.040 1.441 4.205 1.00 91.56 84 PRO A CA 1
ATOM 695 C C . PRO A 1 84 ? 5.328 1.508 5.048 1.00 91.56 84 PRO A C 1
ATOM 697 O O . PRO A 1 84 ? 5.458 0.792 6.042 1.00 91.56 84 PRO A O 1
ATOM 700 N N . PRO A 1 85 ? 6.309 2.358 4.705 1.00 88.00 85 PRO A N 1
ATOM 701 C CA . PRO A 1 85 ? 7.593 2.361 5.392 1.00 88.00 85 PRO A CA 1
ATOM 702 C C . PRO A 1 85 ? 7.517 3.044 6.761 1.00 88.00 85 PRO A C 1
ATOM 704 O O . PRO A 1 85 ? 6.672 3.904 7.030 1.00 88.00 85 PRO A O 1
ATOM 707 N N . ILE A 1 86 ? 8.500 2.745 7.611 1.00 88.62 86 ILE A N 1
ATOM 708 C CA . ILE A 1 86 ? 8.735 3.535 8.822 1.00 88.62 86 ILE A CA 1
ATOM 709 C C . ILE A 1 86 ? 9.179 4.945 8.431 1.00 88.62 86 ILE A C 1
ATOM 711 O O . ILE A 1 86 ? 10.066 5.106 7.593 1.00 88.62 86 ILE A O 1
ATOM 715 N N . GLY A 1 87 ? 8.571 5.956 9.053 1.00 86.88 87 GLY A N 1
ATOM 716 C CA . GLY A 1 87 ? 8.968 7.358 8.951 1.00 86.88 87 GLY A CA 1
ATOM 717 C C . GLY A 1 87 ? 9.333 7.954 10.311 1.00 86.88 87 GLY A C 1
ATOM 718 O O . GLY A 1 87 ? 8.897 7.473 11.355 1.00 86.88 87 GLY A O 1
ATOM 719 N N . GLY A 1 88 ? 10.088 9.051 10.302 1.00 83.88 88 GLY A N 1
ATOM 720 C CA . GLY A 1 88 ? 10.376 9.853 11.497 1.00 83.88 88 GLY A CA 1
ATOM 721 C C . GLY A 1 88 ? 11.730 9.594 12.150 1.00 83.88 88 GLY A C 1
ATOM 722 O O . GLY A 1 88 ? 12.075 10.293 13.099 1.00 83.88 88 GLY A O 1
ATOM 723 N N . LEU A 1 89 ? 12.537 8.658 11.643 1.00 84.62 89 LEU A N 1
ATOM 724 C CA . LEU A 1 89 ? 13.929 8.549 12.082 1.00 84.62 89 LEU A CA 1
ATOM 725 C C . LEU A 1 89 ? 14.733 9.813 11.697 1.00 84.62 89 LEU A C 1
ATOM 727 O O . LEU A 1 89 ? 14.462 10.426 10.664 1.00 84.62 89 LEU A O 1
ATOM 731 N N . PRO A 1 90 ? 15.744 10.205 12.496 1.00 79.00 90 PRO A N 1
ATOM 732 C CA . PRO A 1 90 ? 16.284 9.492 13.657 1.00 79.00 90 PRO A CA 1
ATOM 733 C C . PRO A 1 90 ? 15.559 9.763 14.989 1.00 79.00 90 PRO A C 1
ATOM 735 O O . PRO A 1 90 ? 16.074 9.339 16.018 1.00 79.00 90 PRO A O 1
ATOM 738 N N . ASP A 1 91 ? 14.407 10.447 15.018 1.00 84.62 91 ASP A N 1
ATOM 739 C CA . ASP A 1 91 ? 13.630 10.611 16.255 1.00 84.62 91 ASP A CA 1
ATOM 740 C C . ASP A 1 91 ? 12.901 9.293 16.600 1.00 84.62 91 ASP A C 1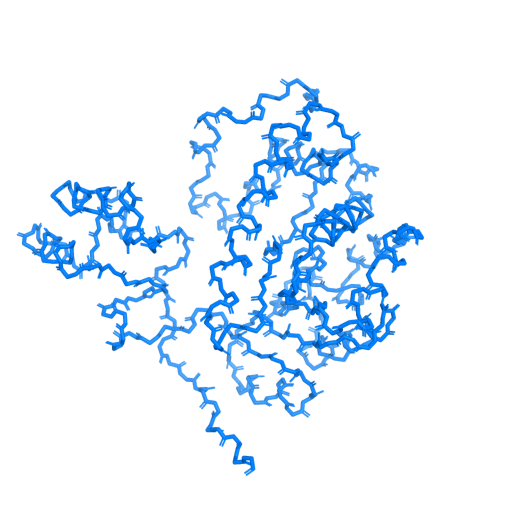
ATOM 742 O O . ASP A 1 91 ? 11.934 8.922 15.925 1.00 84.62 91 ASP A O 1
ATOM 746 N N . PRO A 1 92 ? 13.328 8.561 17.649 1.00 84.12 92 PRO A N 1
ATOM 747 C CA . PRO A 1 92 ? 12.735 7.273 17.987 1.00 84.12 92 PRO A CA 1
ATOM 748 C C . PRO A 1 92 ? 11.280 7.405 18.446 1.00 84.12 92 PRO A C 1
ATOM 750 O O . PRO A 1 92 ? 10.502 6.474 18.261 1.00 84.12 92 PRO A O 1
ATOM 753 N N . TRP A 1 93 ? 10.873 8.547 19.010 1.00 87.12 93 TRP A N 1
ATOM 754 C CA . TRP A 1 93 ? 9.486 8.754 19.427 1.00 87.12 93 TRP A CA 1
ATOM 755 C C . TRP A 1 93 ? 8.567 8.957 18.230 1.00 87.12 93 TRP A C 1
ATOM 757 O O . TRP A 1 93 ? 7.461 8.411 18.211 1.00 87.12 93 TRP A O 1
ATOM 767 N N . ALA A 1 94 ? 9.028 9.705 17.226 1.00 86.50 94 ALA A N 1
ATOM 768 C CA . ALA A 1 94 ? 8.322 9.846 15.959 1.00 86.50 94 ALA A CA 1
ATOM 769 C C . ALA A 1 94 ? 8.241 8.500 15.221 1.00 86.50 94 ALA A C 1
ATOM 771 O O . ALA A 1 94 ? 7.158 8.108 14.784 1.00 86.50 94 ALA A O 1
ATOM 772 N N . ALA A 1 95 ? 9.351 7.757 15.160 1.00 87.56 95 ALA A N 1
ATOM 773 C CA . ALA A 1 95 ? 9.414 6.449 14.514 1.00 87.56 95 ALA A CA 1
ATOM 774 C C . ALA A 1 95 ? 8.506 5.408 15.184 1.00 87.56 95 ALA A C 1
ATOM 776 O O . ALA A 1 95 ? 7.724 4.752 14.501 1.00 87.56 95 ALA A O 1
ATOM 777 N N . CYS A 1 96 ? 8.516 5.308 16.515 1.00 89.69 96 CYS A N 1
ATOM 778 C CA . CYS A 1 96 ? 7.643 4.390 17.251 1.00 89.69 96 CYS A CA 1
ATOM 779 C C . CYS A 1 96 ? 6.147 4.684 17.056 1.00 89.69 96 CYS A C 1
ATOM 781 O O . CYS A 1 96 ? 5.313 3.787 17.152 1.00 89.69 96 CYS A O 1
ATOM 783 N N . ARG A 1 97 ? 5.792 5.936 16.742 1.00 91.19 97 ARG A N 1
ATOM 784 C CA . ARG A 1 97 ? 4.413 6.347 16.447 1.00 91.19 97 ARG A CA 1
ATOM 785 C C . ARG A 1 97 ? 4.037 6.245 14.970 1.00 91.19 97 ARG A C 1
ATOM 787 O O . ARG A 1 97 ? 2.891 6.549 14.644 1.00 91.19 97 ARG A O 1
ATOM 794 N N . THR A 1 98 ? 4.938 5.787 14.091 1.00 92.38 98 THR A N 1
ATOM 795 C CA . THR A 1 98 ? 4.653 5.598 12.653 1.00 92.38 98 THR A CA 1
ATOM 796 C C . THR A 1 98 ? 3.346 4.855 12.445 1.00 92.38 98 THR A C 1
ATOM 798 O O . THR A 1 98 ? 2.516 5.314 11.672 1.00 92.38 98 THR A O 1
ATOM 801 N N . ARG A 1 99 ? 3.131 3.745 13.162 1.00 93.81 99 ARG A N 1
ATOM 802 C CA . ARG A 1 99 ? 1.949 2.908 12.957 1.00 93.81 99 ARG A CA 1
ATOM 803 C C . ARG A 1 99 ? 0.664 3.670 13.272 1.00 93.81 99 ARG A C 1
ATOM 805 O O . ARG A 1 99 ? -0.259 3.662 12.471 1.00 93.81 99 ARG A O 1
ATOM 812 N N . VAL A 1 100 ? 0.623 4.409 14.383 1.00 94.31 100 VAL A N 1
ATOM 813 C CA . VAL A 1 100 ? -0.522 5.276 14.714 1.00 94.31 100 VAL A CA 1
ATOM 814 C C . VAL A 1 100 ? -0.785 6.273 13.587 1.00 94.31 100 VAL A C 1
ATOM 816 O O . VAL A 1 100 ? -1.918 6.408 13.139 1.00 94.31 100 VAL A O 1
ATOM 819 N N . HIS A 1 101 ? 0.264 6.945 13.107 1.00 94.69 101 HIS A N 1
ATOM 820 C CA . HIS A 1 101 ? 0.145 7.944 12.049 1.00 94.69 101 HIS A CA 1
ATOM 821 C C . HIS A 1 101 ? -0.294 7.341 10.709 1.00 94.69 101 HIS A C 1
ATOM 823 O O . HIS A 1 101 ? -1.118 7.942 10.029 1.00 94.69 101 HIS A O 1
ATOM 829 N N . LEU A 1 102 ? 0.198 6.154 10.357 1.00 96.12 102 LEU A N 1
ATOM 830 C CA . LEU A 1 102 ? -0.224 5.402 9.177 1.00 96.12 102 LEU A CA 1
ATOM 831 C C . LEU A 1 102 ? -1.721 5.077 9.234 1.00 96.12 102 LEU A C 1
ATOM 833 O O . LEU A 1 102 ? -2.457 5.362 8.293 1.00 96.12 102 LEU A O 1
ATOM 837 N N . PHE A 1 103 ? -2.197 4.531 10.353 1.00 96.31 103 PHE A N 1
ATOM 838 C CA . PHE A 1 103 ? -3.617 4.219 10.486 1.00 96.31 103 PHE A CA 1
ATOM 839 C C . PHE A 1 103 ? -4.474 5.488 10.522 1.00 96.31 103 PHE A C 1
ATOM 841 O O . PHE A 1 103 ? -5.526 5.518 9.892 1.00 96.31 103 PHE A O 1
ATOM 848 N N . ASP A 1 104 ? -4.033 6.564 11.175 1.00 96.44 104 ASP A N 1
ATOM 849 C CA . ASP A 1 104 ? -4.743 7.849 11.126 1.00 96.44 104 ASP A CA 1
ATOM 850 C C . ASP A 1 104 ? -4.788 8.446 9.711 1.00 96.44 104 ASP A C 1
ATOM 852 O O . ASP A 1 104 ? -5.810 9.014 9.319 1.00 96.44 104 ASP A O 1
ATOM 856 N N . PHE A 1 105 ? -3.732 8.257 8.915 1.00 97.56 105 PHE A N 1
ATOM 857 C CA . PHE A 1 105 ? -3.742 8.566 7.488 1.00 97.56 105 PHE A CA 1
ATOM 858 C C . PHE A 1 105 ? -4.805 7.747 6.749 1.00 97.56 105 PHE A C 1
ATOM 860 O O . PHE A 1 105 ? -5.628 8.337 6.049 1.00 97.56 105 PHE A O 1
ATOM 867 N N . TYR A 1 106 ? -4.869 6.426 6.954 1.00 97.81 106 TYR A N 1
ATOM 868 C CA . TYR A 1 106 ? -5.938 5.605 6.376 1.00 97.81 106 TYR A CA 1
ATOM 869 C C . TYR A 1 106 ? -7.323 6.075 6.816 1.00 97.81 106 TYR A C 1
ATOM 871 O O . TYR A 1 106 ? -8.204 6.226 5.978 1.00 97.81 106 TYR A O 1
ATOM 879 N N . GLY A 1 107 ? -7.520 6.393 8.097 1.00 97.50 107 GLY A N 1
ATOM 880 C CA . GLY A 1 107 ? -8.777 6.948 8.598 1.00 97.50 107 GLY A CA 1
ATOM 881 C C . GLY A 1 107 ? -9.198 8.216 7.847 1.00 97.50 107 GLY A C 1
ATOM 882 O O . GLY A 1 107 ? -10.364 8.351 7.470 1.00 97.50 107 GLY A O 1
ATOM 883 N N . ALA A 1 108 ? -8.251 9.114 7.563 1.00 97.94 108 ALA A N 1
ATOM 884 C CA . ALA A 1 108 ? -8.507 10.305 6.759 1.00 97.94 108 ALA A CA 1
ATOM 885 C C . ALA A 1 108 ? -8.835 9.967 5.295 1.00 97.94 108 ALA A C 1
ATOM 887 O O . ALA A 1 108 ? -9.802 10.510 4.765 1.00 97.94 108 ALA A O 1
ATOM 888 N N . VAL A 1 109 ? -8.093 9.050 4.660 1.00 98.06 109 VAL A N 1
ATOM 889 C CA . VAL A 1 109 ? -8.371 8.578 3.289 1.00 98.06 109 VAL A CA 1
ATOM 890 C C . VAL A 1 109 ? -9.780 7.998 3.189 1.00 98.06 109 VAL A C 1
ATOM 892 O O . VAL A 1 109 ? -10.562 8.427 2.345 1.00 98.06 109 VAL A O 1
ATOM 895 N N . LEU A 1 110 ? -10.138 7.074 4.082 1.00 97.50 110 LEU A N 1
ATOM 896 C CA . LEU A 1 110 ? -11.453 6.434 4.112 1.00 97.50 110 LEU A CA 1
ATOM 897 C C . LEU A 1 110 ? -12.582 7.454 4.325 1.00 97.50 110 LEU A C 1
ATOM 899 O O . LEU A 1 110 ? -13.649 7.325 3.727 1.00 97.50 110 LEU A O 1
ATOM 903 N N . SER A 1 111 ? -12.359 8.482 5.148 1.00 97.06 111 SER A N 1
ATOM 904 C CA . SER A 1 111 ? -13.326 9.570 5.344 1.00 97.06 111 SER A CA 1
ATOM 905 C C . SER A 1 111 ? -13.505 10.421 4.079 1.00 97.06 111 SER A C 1
ATOM 907 O O . SER A 1 111 ? -14.624 10.814 3.742 1.00 97.06 111 SER A O 1
ATOM 909 N N . ASP A 1 112 ? -12.414 10.720 3.373 1.00 97.00 112 ASP A N 1
ATOM 910 C CA . ASP A 1 112 ? -12.426 11.499 2.131 1.00 97.00 112 ASP A CA 1
ATOM 911 C C . ASP A 1 112 ? -13.077 10.707 0.974 1.00 97.00 112 ASP A C 1
ATOM 913 O O . ASP A 1 112 ? -13.846 11.276 0.197 1.00 97.00 112 ASP A O 1
ATOM 917 N N . LEU A 1 113 ? -12.819 9.395 0.878 1.00 95.69 113 LEU A N 1
ATOM 918 C CA . LEU A 1 113 ? -13.465 8.492 -0.085 1.00 95.69 113 LEU A CA 1
ATOM 919 C C . LEU A 1 113 ? -14.969 8.345 0.189 1.00 95.69 113 LEU A C 1
ATOM 921 O O . LEU A 1 113 ? -15.773 8.404 -0.739 1.00 95.69 113 LEU A O 1
ATOM 925 N N . GLU A 1 114 ? -15.356 8.209 1.460 1.00 94.81 114 GLU A N 1
ATOM 926 C CA . GLU A 1 114 ? -16.761 8.137 1.877 1.00 94.81 114 GLU A CA 1
ATOM 927 C C . GLU A 1 114 ? -17.510 9.428 1.530 1.00 94.81 114 GLU A C 1
ATOM 929 O O . GLU A 1 114 ? -18.601 9.382 0.967 1.00 94.81 114 GLU A O 1
ATOM 934 N N . SER A 1 115 ? -16.890 10.584 1.778 1.00 94.75 115 SER A N 1
ATOM 935 C CA . SER A 1 115 ? -17.458 11.889 1.409 1.00 94.75 115 SER A CA 1
ATOM 936 C C . SER A 1 115 ? -17.623 12.051 -0.108 1.00 94.75 115 SER A C 1
ATOM 938 O O . SER A 1 115 ? -18.510 12.770 -0.562 1.00 94.75 115 SER A O 1
ATOM 940 N N . ALA A 1 116 ? -16.790 11.368 -0.897 1.00 92.88 116 ALA A N 1
ATOM 941 C CA . ALA A 1 116 ? -16.886 11.308 -2.352 1.00 92.88 116 ALA A CA 1
ATOM 942 C C . ALA A 1 116 ? -17.818 10.190 -2.863 1.00 92.88 116 ALA A C 1
ATOM 944 O O . ALA A 1 116 ? -17.926 10.010 -4.073 1.00 92.88 116 ALA A O 1
ATOM 945 N N . SER A 1 117 ? -18.503 9.460 -1.971 1.00 91.56 117 SER A N 1
ATOM 946 C CA . SER A 1 117 ? -19.392 8.336 -2.313 1.00 91.56 117 SER A CA 1
ATOM 947 C C . SER A 1 117 ? -18.701 7.244 -3.142 1.00 91.56 117 SER A C 1
ATOM 949 O O . SER A 1 117 ? -19.281 6.691 -4.075 1.00 91.56 117 SER A O 1
ATOM 951 N N . ILE A 1 118 ? -17.439 6.945 -2.825 1.00 90.25 118 ILE A N 1
ATOM 952 C CA . ILE A 1 118 ? -16.708 5.854 -3.471 1.00 90.25 118 ILE A CA 1
ATOM 953 C C . ILE A 1 118 ? -17.190 4.511 -2.915 1.00 90.25 118 ILE A C 1
ATOM 955 O O . ILE A 1 118 ? -17.112 4.252 -1.714 1.00 90.25 118 ILE A O 1
ATOM 959 N N . GLU A 1 119 ? -17.668 3.651 -3.816 1.00 86.62 119 GLU A N 1
ATOM 960 C CA . GLU A 1 119 ? -18.164 2.311 -3.482 1.00 86.62 119 GLU A CA 1
ATOM 961 C C . GLU A 1 119 ? -17.098 1.211 -3.617 1.00 86.62 119 GLU A C 1
ATOM 963 O O . GLU A 1 119 ? -17.217 0.161 -2.988 1.00 86.62 119 GLU A O 1
ATOM 968 N N . ALA A 1 120 ? -16.040 1.456 -4.396 1.00 86.94 120 ALA A N 1
ATOM 969 C CA . ALA A 1 120 ? -14.984 0.477 -4.637 1.00 86.94 120 ALA A CA 1
ATOM 970 C C . ALA A 1 120 ? -14.313 0.038 -3.317 1.00 86.94 120 ALA A C 1
ATOM 972 O O . ALA A 1 120 ? -13.955 0.908 -2.513 1.00 86.94 120 ALA A O 1
ATOM 973 N N . PRO A 1 121 ? -14.104 -1.275 -3.091 1.00 91.06 121 PRO A N 1
ATOM 974 C CA . PRO A 1 121 ? -13.320 -1.740 -1.959 1.00 91.06 121 PRO A CA 1
ATOM 975 C C . PRO A 1 121 ? -11.886 -1.220 -2.025 1.00 91.06 121 PRO A C 1
ATOM 977 O O . PRO A 1 121 ? -11.301 -1.081 -3.102 1.00 91.06 121 PRO A O 1
ATOM 980 N N . VAL A 1 122 ? -11.305 -0.956 -0.862 1.00 94.94 122 VAL A N 1
ATOM 981 C CA . VAL A 1 122 ? -9.907 -0.551 -0.737 1.00 94.94 122 VAL A CA 1
ATOM 982 C C . VAL A 1 122 ? -9.156 -1.489 0.191 1.00 94.94 122 VAL A C 1
ATOM 984 O O . VAL A 1 122 ? -9.697 -1.950 1.198 1.00 94.94 122 VAL A O 1
ATOM 987 N N . ALA A 1 123 ? -7.904 -1.764 -0.153 1.00 96.25 123 ALA A N 1
ATOM 988 C CA . ALA A 1 123 ? -7.019 -2.578 0.660 1.00 96.25 123 ALA A CA 1
ATOM 989 C C . ALA A 1 123 ? -6.052 -1.697 1.457 1.00 96.25 123 ALA A C 1
ATOM 991 O O . ALA A 1 123 ? -5.560 -0.677 0.959 1.00 96.25 123 ALA A O 1
ATOM 992 N N . ILE A 1 124 ? -5.815 -2.086 2.707 1.00 96.75 124 ILE A N 1
ATOM 993 C CA . ILE A 1 124 ? -4.841 -1.458 3.601 1.00 96.75 124 ILE A CA 1
ATOM 994 C C . ILE A 1 124 ? -3.788 -2.472 4.026 1.00 96.75 124 ILE A C 1
ATOM 996 O O . ILE A 1 124 ? -4.095 -3.648 4.214 1.00 96.75 124 ILE A O 1
ATOM 1000 N N . GLU A 1 125 ? -2.582 -1.975 4.257 1.00 95.25 125 GLU A N 1
ATOM 1001 C CA . GLU A 1 125 ? -1.459 -2.737 4.791 1.00 95.25 125 GLU A CA 1
ATOM 1002 C C . GLU A 1 125 ? -1.003 -2.142 6.118 1.00 95.25 125 GLU A C 1
ATOM 1004 O O . GLU A 1 125 ? -1.167 -0.948 6.371 1.00 95.25 125 GLU A O 1
ATOM 1009 N N . ASP A 1 126 ? -0.406 -2.956 6.984 1.00 94.50 126 ASP A N 1
ATOM 1010 C CA . ASP A 1 126 ? 0.366 -2.412 8.103 1.00 94.50 126 ASP A CA 1
ATOM 1011 C C . ASP A 1 126 ? 1.796 -2.078 7.643 1.00 94.50 126 ASP A C 1
ATOM 1013 O O . ASP A 1 126 ? 2.179 -2.259 6.487 1.00 94.50 126 ASP A O 1
ATOM 1017 N N . VAL A 1 127 ? 2.607 -1.568 8.564 1.00 91.50 127 VAL A N 1
ATOM 1018 C CA . VAL A 1 127 ? 3.986 -1.151 8.299 1.00 91.50 127 VAL A CA 1
ATOM 1019 C C . VAL A 1 127 ? 4.785 -2.264 7.603 1.00 91.50 127 VAL A C 1
ATOM 1021 O O . VAL A 1 127 ? 4.948 -3.359 8.139 1.00 91.50 127 VAL A O 1
ATOM 1024 N N . GLY A 1 128 ? 5.326 -1.954 6.423 1.00 88.44 128 GLY A N 1
ATOM 1025 C CA . GLY A 1 128 ? 6.128 -2.861 5.601 1.00 88.44 128 GLY A CA 1
ATOM 1026 C C . GLY A 1 128 ? 5.361 -4.070 5.063 1.00 88.44 128 GLY A C 1
ATOM 1027 O O . GLY A 1 128 ? 5.982 -5.110 4.858 1.00 88.44 128 GLY A O 1
ATOM 1028 N N . GLY A 1 129 ? 4.033 -3.977 4.940 1.00 91.19 129 GLY A N 1
ATOM 1029 C CA . GLY A 1 129 ? 3.179 -5.057 4.436 1.00 91.19 129 GLY A CA 1
ATOM 1030 C C . GLY A 1 129 ? 3.014 -6.228 5.411 1.00 91.19 129 GLY A C 1
ATOM 1031 O O . GLY A 1 129 ? 2.371 -7.218 5.095 1.00 91.19 129 GLY A O 1
ATOM 1032 N N . THR A 1 130 ? 3.594 -6.168 6.610 1.00 91.94 130 THR A N 1
ATOM 1033 C CA . THR A 1 130 ? 3.546 -7.264 7.593 1.00 91.94 130 THR A CA 1
ATOM 1034 C C . THR A 1 130 ? 2.541 -6.966 8.705 1.00 91.94 130 THR A C 1
ATOM 1036 O O . THR A 1 130 ? 1.803 -5.999 8.616 1.00 91.94 130 THR A O 1
ATOM 1039 N N . LEU A 1 131 ? 2.467 -7.784 9.757 1.00 95.00 131 LEU A N 1
ATOM 1040 C CA . LEU A 1 131 ? 1.486 -7.628 10.835 1.00 95.00 131 LEU A CA 1
ATOM 1041 C C . LEU A 1 131 ? 2.131 -7.704 12.227 1.00 95.00 131 LEU A C 1
ATOM 1043 O O . LEU A 1 131 ? 3.145 -8.387 12.407 1.00 95.00 131 LEU A O 1
ATOM 1047 N N . PRO A 1 132 ? 1.535 -7.065 13.252 1.00 93.88 132 PRO A N 1
ATOM 1048 C CA . PRO A 1 132 ? 1.851 -7.368 14.646 1.00 93.88 132 PRO A CA 1
ATOM 1049 C C . PRO A 1 132 ? 1.763 -8.878 14.914 1.00 93.88 132 PRO A C 1
ATOM 1051 O O . PRO A 1 132 ? 0.880 -9.562 14.402 1.00 93.88 132 PRO A O 1
ATOM 1054 N N . GLY A 1 133 ? 2.700 -9.412 15.690 1.00 94.12 133 GLY A N 1
ATOM 1055 C CA . GLY A 1 133 ? 2.899 -10.840 15.934 1.00 94.12 133 GLY A CA 1
ATOM 1056 C C . GLY A 1 133 ? 3.852 -11.520 14.948 1.00 94.12 133 GLY A C 1
ATOM 1057 O O . GLY A 1 133 ? 4.310 -12.631 15.218 1.00 94.12 133 GLY A O 1
ATOM 1058 N N . ALA A 1 134 ? 4.193 -10.877 13.825 1.00 93.56 134 ALA A N 1
ATOM 1059 C CA . ALA A 1 134 ? 5.145 -11.425 12.859 1.00 93.56 134 ALA A CA 1
ATOM 1060 C C . ALA A 1 134 ? 6.617 -11.259 13.279 1.00 93.56 134 ALA A C 1
ATOM 1062 O O . ALA A 1 134 ? 7.478 -12.006 12.802 1.00 93.56 134 ALA A O 1
ATOM 1063 N N . GLY A 1 135 ? 6.911 -10.296 14.157 1.00 92.44 135 GLY A N 1
ATOM 1064 C CA . GLY A 1 135 ? 8.253 -10.000 14.652 1.00 92.44 135 GLY A CA 1
ATOM 1065 C C . GLY A 1 135 ? 8.268 -8.843 15.656 1.00 92.44 135 GLY A C 1
ATOM 1066 O O . GLY A 1 135 ? 7.376 -7.994 15.666 1.00 92.44 135 GLY A O 1
ATOM 1067 N N . SER A 1 136 ? 9.321 -8.772 16.481 1.00 90.88 136 SER A N 1
ATOM 1068 C CA . SER A 1 136 ? 9.364 -7.866 17.641 1.00 90.88 136 SER A CA 1
ATOM 1069 C C . SER A 1 136 ? 9.266 -6.379 17.294 1.00 90.88 136 SER A C 1
ATOM 1071 O O . SER A 1 136 ? 8.750 -5.602 18.092 1.00 90.88 136 SER A O 1
ATOM 1073 N N . LEU A 1 137 ? 9.755 -5.961 16.121 1.00 87.94 137 LEU A N 1
ATOM 1074 C CA . LEU A 1 137 ? 9.634 -4.566 15.689 1.00 87.94 137 LEU A CA 1
ATOM 1075 C C . LEU A 1 137 ? 8.161 -4.163 15.549 1.00 87.94 137 LEU A C 1
ATOM 1077 O O . LEU A 1 137 ? 7.771 -3.103 16.032 1.00 87.94 137 LEU A O 1
ATOM 1081 N N . LEU A 1 138 ? 7.341 -5.014 14.932 1.00 90.12 138 LEU A N 1
ATOM 1082 C CA . LEU A 1 138 ? 5.924 -4.730 14.702 1.00 90.12 138 LEU A CA 1
ATOM 1083 C C . LEU A 1 138 ? 5.130 -4.804 15.999 1.00 90.12 138 LEU A C 1
ATOM 1085 O O . LEU A 1 138 ? 4.247 -3.977 16.207 1.00 90.12 138 LEU A O 1
ATOM 1089 N N . ASP A 1 139 ? 5.487 -5.727 16.893 1.00 92.12 139 ASP A N 1
ATOM 1090 C CA . ASP A 1 139 ? 4.894 -5.803 18.232 1.00 92.12 139 ASP A CA 1
ATOM 1091 C C . ASP A 1 139 ? 5.115 -4.509 19.012 1.00 92.12 139 ASP A C 1
ATOM 1093 O O . ASP A 1 139 ? 4.178 -3.969 19.601 1.00 92.12 139 ASP A O 1
ATOM 1097 N N . ILE A 1 140 ? 6.340 -3.972 18.961 1.00 90.88 140 ILE A N 1
ATOM 1098 C CA . ILE A 1 140 ? 6.666 -2.682 19.570 1.00 90.88 140 ILE A CA 1
ATOM 1099 C C . ILE A 1 140 ? 5.798 -1.592 18.940 1.00 90.88 140 ILE A C 1
ATOM 1101 O O . ILE A 1 140 ? 5.085 -0.901 19.662 1.00 90.88 140 ILE A O 1
ATOM 1105 N N . LEU A 1 141 ? 5.790 -1.456 17.609 1.00 91.06 141 LEU A N 1
ATOM 1106 C CA . LEU A 1 141 ? 4.989 -0.432 16.924 1.00 91.06 141 LEU A CA 1
ATOM 1107 C C . LEU A 1 141 ? 3.480 -0.552 17.221 1.00 91.06 141 LEU A C 1
ATOM 1109 O O . LEU A 1 141 ? 2.775 0.459 17.266 1.00 91.06 141 LEU A O 1
ATOM 1113 N N . ALA A 1 142 ? 2.977 -1.762 17.471 1.00 91.50 142 ALA A N 1
ATOM 1114 C CA . ALA A 1 142 ? 1.584 -2.017 17.822 1.00 91.50 142 ALA A CA 1
ATOM 1115 C C . ALA A 1 142 ? 1.197 -1.543 19.234 1.00 91.50 142 ALA A C 1
ATOM 1117 O O . ALA A 1 142 ? 0.014 -1.282 19.471 1.00 91.50 142 ALA A O 1
ATOM 1118 N N . CYS A 1 143 ? 2.155 -1.348 20.150 1.00 90.25 143 CYS A N 1
ATOM 1119 C CA . CYS A 1 143 ? 1.885 -0.898 21.522 1.00 90.25 143 CYS A CA 1
ATOM 1120 C C . CYS A 1 143 ? 1.164 0.457 21.603 1.00 90.25 143 CYS A C 1
ATOM 1122 O O . CYS A 1 143 ? 0.446 0.709 22.570 1.00 90.25 143 CYS A O 1
ATOM 1124 N N . TRP A 1 144 ? 1.331 1.335 20.610 1.00 86.19 144 TRP A N 1
ATOM 1125 C CA . TRP A 1 144 ? 0.690 2.655 20.600 1.00 86.19 144 TRP A CA 1
ATOM 1126 C C . TRP A 1 144 ? -0.763 2.645 20.092 1.00 86.19 144 TRP A C 1
ATOM 1128 O O . TRP A 1 144 ? -1.436 3.675 20.155 1.00 86.19 144 TRP A O 1
ATOM 1138 N N . GLY A 1 145 ? -1.277 1.487 19.662 1.00 82.88 145 GLY A N 1
ATOM 1139 C CA . GLY A 1 145 ? -2.670 1.305 19.255 1.00 82.88 145 GLY A CA 1
ATOM 1140 C C . GLY A 1 145 ? -3.055 2.031 17.960 1.00 82.88 145 GLY A C 1
ATOM 1141 O O . GLY A 1 145 ? -2.212 2.489 17.198 1.00 82.88 145 GLY A O 1
ATOM 1142 N N . ILE A 1 146 ? -4.361 2.094 17.694 1.00 89.38 146 ILE A N 1
ATOM 1143 C CA . ILE A 1 146 ? -4.976 2.854 16.593 1.00 89.38 146 ILE A CA 1
ATOM 1144 C C . ILE A 1 146 ? -5.963 3.827 17.234 1.00 89.38 146 ILE A C 1
ATOM 1146 O O . ILE A 1 146 ? -6.642 3.454 18.198 1.00 89.38 146 ILE A O 1
ATOM 1150 N N . SER A 1 147 ? -6.060 5.059 16.729 1.00 90.62 147 SER A N 1
ATOM 1151 C CA . SER A 1 147 ? -6.989 6.034 17.299 1.00 90.62 147 SER A CA 1
ATOM 1152 C C . SER A 1 147 ? -8.442 5.547 17.200 1.00 90.62 147 SER A C 1
ATOM 1154 O O . SER A 1 147 ? -8.850 4.874 16.250 1.00 90.62 147 SER A O 1
ATOM 1156 N N . GLY A 1 148 ? -9.264 5.895 18.194 1.00 93.12 148 GLY A N 1
ATOM 1157 C CA . GLY A 1 148 ? -10.663 5.458 18.222 1.00 93.12 148 GLY A CA 1
ATOM 1158 C C . GLY A 1 148 ? -11.492 5.994 17.048 1.00 93.12 148 GLY A C 1
ATOM 1159 O O . GLY A 1 148 ? -12.454 5.352 16.637 1.00 93.12 148 GLY A O 1
ATOM 1160 N N . ALA A 1 149 ? -11.129 7.157 16.496 1.00 93.06 149 ALA A N 1
ATOM 1161 C CA . ALA A 1 149 ? -11.790 7.715 15.317 1.00 93.06 149 ALA A CA 1
ATOM 1162 C C . ALA A 1 149 ? -11.508 6.869 14.069 1.00 93.06 149 ALA A C 1
ATOM 1164 O O . ALA A 1 149 ? -12.449 6.472 13.383 1.00 93.06 149 ALA A O 1
ATOM 1165 N N . THR A 1 150 ? -10.238 6.530 13.844 1.00 95.50 150 THR A N 1
ATOM 1166 C CA . THR A 1 150 ? -9.801 5.654 12.755 1.00 95.50 150 THR A CA 1
ATOM 1167 C C . THR A 1 150 ? -10.416 4.268 12.869 1.00 95.50 150 THR A C 1
ATOM 1169 O O . THR A 1 150 ? -10.988 3.781 11.900 1.00 95.50 150 THR A O 1
ATOM 1172 N N . ARG A 1 151 ? -10.400 3.659 14.061 1.00 94.56 151 ARG A N 1
ATOM 1173 C CA . ARG A 1 151 ? -11.026 2.348 14.285 1.00 94.56 151 ARG A CA 1
ATOM 1174 C C . ARG A 1 151 ? -12.503 2.350 13.877 1.00 94.56 151 ARG A C 1
ATOM 1176 O O . ARG A 1 151 ? -12.912 1.509 13.087 1.00 94.56 151 ARG A O 1
ATOM 1183 N N . ARG A 1 152 ? -13.274 3.351 14.317 1.00 94.94 152 ARG A N 1
ATOM 1184 C CA . ARG A 1 152 ? -14.687 3.493 13.921 1.00 94.94 152 ARG A CA 1
ATOM 1185 C C . ARG A 1 152 ? -14.869 3.697 12.417 1.00 94.94 152 ARG A C 1
ATOM 1187 O O . ARG A 1 152 ? -15.879 3.269 11.867 1.00 94.94 152 ARG A O 1
ATOM 1194 N N . GLN A 1 153 ? -13.952 4.407 11.760 1.00 95.88 153 GLN A N 1
ATOM 1195 C CA . GLN A 1 153 ? -13.984 4.584 10.307 1.00 95.88 153 GLN A CA 1
ATOM 1196 C C . GLN A 1 153 ? -13.767 3.243 9.594 1.00 95.88 153 GLN A C 1
ATOM 1198 O O . GLN A 1 153 ? -14.536 2.901 8.700 1.00 95.88 153 GLN A O 1
ATOM 1203 N N . MET A 1 154 ? -12.771 2.469 10.026 1.00 96.00 154 MET A N 1
ATOM 1204 C CA . MET A 1 154 ? -12.474 1.148 9.474 1.00 96.00 154 MET A CA 1
ATOM 1205 C C . MET A 1 154 ? -13.624 0.162 9.705 1.00 96.00 154 MET A C 1
ATOM 1207 O O . MET A 1 154 ? -14.035 -0.502 8.764 1.00 96.00 154 MET A O 1
ATOM 1211 N N . GLU A 1 155 ? -14.218 0.136 10.902 1.00 95.38 155 GLU A N 1
ATOM 1212 C CA . GLU A 1 155 ? -15.401 -0.683 11.223 1.00 95.38 155 GLU A CA 1
ATOM 1213 C C . GLU A 1 155 ? -16.594 -0.374 10.298 1.00 95.38 155 GLU A C 1
ATOM 1215 O O . GLU A 1 155 ? -17.260 -1.287 9.807 1.00 95.38 155 GLU A O 1
ATOM 1220 N N . ARG A 1 156 ? -16.857 0.911 10.003 1.00 94.62 156 ARG A N 1
ATOM 1221 C CA . ARG A 1 156 ? -17.917 1.306 9.054 1.00 94.62 156 ARG A CA 1
ATOM 1222 C C . ARG A 1 156 ? -17.647 0.806 7.640 1.00 94.62 156 ARG A C 1
ATOM 1224 O O . ARG A 1 156 ? -18.567 0.361 6.961 1.00 94.62 156 ARG A O 1
ATOM 1231 N N . TRP A 1 157 ? -16.402 0.902 7.188 1.00 95.88 157 TRP A N 1
ATOM 1232 C CA . TRP A 1 157 ? -15.999 0.402 5.876 1.00 95.88 157 TRP A CA 1
ATOM 1233 C C . TRP A 1 157 ? -16.046 -1.130 5.804 1.00 95.88 157 TRP A C 1
ATOM 1235 O O . TRP A 1 157 ? -16.529 -1.672 4.811 1.00 95.88 157 TRP A O 1
ATOM 1245 N N . ALA A 1 158 ? -15.652 -1.816 6.879 1.00 95.12 158 ALA A N 1
ATOM 1246 C CA . ALA A 1 158 ? -15.753 -3.265 7.014 1.00 95.12 158 ALA A CA 1
ATOM 1247 C C . ALA A 1 158 ? -17.205 -3.754 6.895 1.00 95.12 158 ALA A C 1
ATOM 1249 O O . ALA A 1 158 ? -17.487 -4.630 6.086 1.00 95.12 158 ALA A O 1
ATOM 1250 N N . VAL A 1 159 ? -18.152 -3.135 7.614 1.00 94.44 159 VAL A N 1
ATOM 1251 C CA . VAL A 1 159 ? -19.592 -3.476 7.543 1.00 94.44 159 VAL A CA 1
ATOM 1252 C C . VAL A 1 159 ? -20.185 -3.306 6.140 1.00 94.44 159 VAL A C 1
ATOM 1254 O O . VAL A 1 159 ? -21.159 -3.973 5.796 1.00 94.44 159 VAL A O 1
ATOM 1257 N N . ARG A 1 160 ? -19.608 -2.426 5.317 1.00 93.00 160 ARG A N 1
ATOM 1258 C CA . ARG A 1 160 ? -20.022 -2.222 3.922 1.00 93.00 160 ARG A CA 1
ATOM 1259 C C . ARG A 1 160 ? -19.317 -3.154 2.932 1.00 93.00 160 ARG A C 1
ATOM 1261 O O . ARG A 1 160 ? -19.563 -3.031 1.739 1.00 93.00 160 ARG A O 1
ATOM 1268 N N . ASN A 1 161 ? -18.463 -4.068 3.401 1.00 91.62 161 ASN A N 1
ATOM 1269 C CA . ASN A 1 161 ? -17.599 -4.916 2.571 1.00 91.62 161 ASN A CA 1
ATOM 1270 C C . ASN A 1 161 ? -16.665 -4.110 1.652 1.00 91.62 161 ASN A C 1
ATOM 1272 O O . ASN A 1 161 ? -16.385 -4.511 0.526 1.00 91.62 161 ASN A O 1
ATOM 1276 N N . GLN A 1 162 ? -16.198 -2.950 2.119 1.00 93.56 162 GLN A N 1
ATOM 1277 C CA . GLN A 1 162 ? -15.353 -2.048 1.329 1.00 93.56 162 GLN A CA 1
ATOM 1278 C C . GLN A 1 162 ? -13.907 -1.984 1.820 1.00 93.56 162 GLN A C 1
ATOM 1280 O O . GLN A 1 162 ? -13.130 -1.174 1.325 1.00 93.56 162 GLN A O 1
ATOM 1285 N N . LEU A 1 163 ? -13.539 -2.790 2.812 1.00 96.38 163 LEU A N 1
ATOM 1286 C CA . LEU A 1 163 ? -12.195 -2.809 3.370 1.00 96.38 163 LEU A CA 1
ATOM 1287 C C . LEU A 1 163 ? -11.615 -4.213 3.246 1.00 96.38 163 LEU A C 1
ATOM 1289 O O . LEU A 1 163 ? -12.297 -5.178 3.575 1.00 96.38 163 LEU A O 1
ATOM 1293 N N . ILE A 1 164 ? -10.371 -4.300 2.787 1.00 96.62 164 ILE A N 1
ATOM 1294 C CA . ILE A 1 164 ? -9.598 -5.535 2.635 1.00 96.62 164 ILE A CA 1
ATOM 1295 C C . ILE A 1 164 ? -8.310 -5.383 3.450 1.00 96.62 164 ILE A C 1
ATOM 1297 O O . ILE A 1 164 ? -7.691 -4.316 3.437 1.00 96.62 164 ILE A O 1
ATOM 1301 N N . LEU A 1 165 ? -7.902 -6.437 4.156 1.00 97.62 165 LEU A N 1
ATOM 1302 C CA . LEU A 1 165 ? -6.577 -6.502 4.765 1.00 97.62 165 LEU A CA 1
ATOM 1303 C C . LEU A 1 165 ? -5.600 -7.116 3.762 1.00 97.62 165 LEU A C 1
ATOM 1305 O O . LEU A 1 165 ? -5.758 -8.278 3.400 1.00 97.62 165 LEU A O 1
ATOM 1309 N N . SER A 1 166 ? -4.610 -6.340 3.336 1.00 97.31 166 SER A N 1
ATOM 1310 C CA . SER A 1 166 ? -3.530 -6.765 2.445 1.00 97.31 166 SER A CA 1
ATOM 1311 C C . SER A 1 166 ? -2.287 -7.124 3.272 1.00 97.31 166 SER A C 1
ATOM 1313 O O . SER A 1 166 ? -2.001 -6.466 4.280 1.00 97.31 166 SER A O 1
ATOM 1315 N N . VAL A 1 167 ? -1.629 -8.243 2.944 1.00 95.88 167 VAL A N 1
ATOM 1316 C CA . VAL A 1 167 ? -0.557 -8.839 3.761 1.00 95.88 167 VAL A CA 1
ATOM 1317 C C . VAL A 1 167 ? 0.536 -9.478 2.910 1.00 95.88 167 VAL A C 1
ATOM 1319 O O . VAL A 1 167 ? 0.289 -10.346 2.068 1.00 95.88 167 VAL A O 1
ATOM 1322 N N . HIS A 1 168 ? 1.775 -9.126 3.239 1.00 94.38 168 HIS A N 1
ATOM 1323 C CA . HIS A 1 168 ? 3.002 -9.634 2.647 1.00 94.38 168 HIS A CA 1
ATOM 1324 C C . HIS A 1 168 ? 3.645 -10.719 3.517 1.00 94.38 168 HIS A C 1
ATOM 1326 O O . HIS A 1 168 ? 3.698 -10.643 4.750 1.00 94.38 168 HIS A O 1
ATOM 1332 N N . HIS A 1 169 ? 4.241 -11.724 2.873 1.00 92.94 169 HIS A N 1
ATOM 1333 C CA . HIS A 1 169 ? 5.128 -12.686 3.524 1.00 92.94 169 HIS A CA 1
ATOM 1334 C C . HIS A 1 169 ? 6.465 -12.819 2.798 1.00 92.94 169 HIS A C 1
ATOM 1336 O O . HIS A 1 169 ? 6.643 -13.621 1.876 1.00 92.94 169 HIS A O 1
ATOM 1342 N N . TYR A 1 170 ? 7.450 -12.102 3.333 1.00 88.06 170 TYR A N 1
ATOM 1343 C CA . TYR A 1 170 ? 8.862 -12.291 3.031 1.00 88.06 170 TYR A CA 1
ATOM 1344 C C . TYR A 1 170 ? 9.629 -12.524 4.318 1.00 88.06 170 TYR A C 1
ATOM 1346 O O . TYR A 1 170 ? 9.691 -11.648 5.180 1.00 88.06 170 TYR A O 1
ATOM 1354 N N . LYS A 1 171 ? 10.236 -13.705 4.460 1.00 84.12 171 LYS A N 1
ATOM 1355 C CA . LYS A 1 171 ? 11.051 -14.009 5.638 1.00 84.12 171 LYS A CA 1
ATOM 1356 C C . LYS A 1 171 ? 12.222 -13.028 5.704 1.00 84.12 171 LYS A C 1
ATOM 1358 O O . LYS A 1 171 ? 13.052 -12.989 4.800 1.00 84.12 171 LYS A O 1
ATOM 1363 N N . SER A 1 172 ? 12.282 -12.242 6.770 1.00 80.00 172 SER A N 1
ATOM 1364 C CA . SER A 1 172 ? 13.235 -11.143 6.919 1.00 80.00 172 SER A CA 1
ATOM 1365 C C . SER A 1 172 ? 13.535 -10.885 8.398 1.00 80.00 172 SER A C 1
ATOM 1367 O O . SER A 1 172 ? 13.083 -11.618 9.277 1.00 80.00 172 SER A O 1
ATOM 1369 N N . LEU A 1 173 ? 14.298 -9.830 8.696 1.00 73.88 173 LEU A N 1
ATOM 1370 C CA . LEU A 1 173 ? 14.491 -9.377 10.079 1.00 73.88 173 LEU A CA 1
ATOM 1371 C C . LEU A 1 173 ? 13.182 -8.891 10.724 1.00 73.88 173 LEU A C 1
ATOM 1373 O O . LEU A 1 173 ? 13.065 -8.911 11.949 1.00 73.88 173 LEU A O 1
ATOM 1377 N N . VAL A 1 174 ? 12.218 -8.475 9.901 1.00 78.69 174 VAL A N 1
ATOM 1378 C CA . VAL A 1 174 ? 10.938 -7.890 10.311 1.00 78.69 174 VAL A CA 1
ATOM 1379 C C . VAL A 1 174 ? 9.842 -8.960 10.402 1.00 78.69 174 VAL A C 1
ATOM 1381 O O . VAL A 1 174 ? 9.059 -8.951 11.347 1.00 78.69 174 VAL A O 1
ATOM 1384 N N . THR A 1 175 ? 9.845 -9.930 9.482 1.00 88.75 175 THR A N 1
ATOM 1385 C CA . THR A 1 175 ? 8.893 -11.050 9.445 1.00 88.75 175 THR A CA 1
ATOM 1386 C C . THR A 1 175 ? 9.615 -12.363 9.741 1.00 88.75 175 THR A C 1
ATOM 1388 O O . THR A 1 175 ? 10.324 -12.912 8.895 1.00 88.75 175 THR A O 1
ATOM 1391 N N . GLN A 1 176 ? 9.426 -12.874 10.957 1.00 91.12 176 GLN A N 1
ATOM 1392 C CA . GLN A 1 176 ? 10.157 -14.021 11.508 1.00 91.12 176 GLN A CA 1
ATOM 1393 C C . GLN A 1 176 ? 9.301 -15.294 11.617 1.00 91.12 176 GLN A C 1
ATOM 1395 O O . GLN A 1 176 ? 9.833 -16.385 11.832 1.00 91.12 176 GLN A O 1
ATOM 1400 N N . VAL A 1 177 ? 7.984 -15.169 11.439 1.00 94.19 177 VAL A N 1
ATOM 1401 C CA . VAL A 1 177 ? 7.017 -16.273 11.507 1.00 94.19 177 VAL A CA 1
ATOM 1402 C C . VAL A 1 177 ? 6.917 -17.070 10.199 1.00 94.19 177 VAL A C 1
ATOM 1404 O O . VAL A 1 177 ? 7.327 -16.618 9.123 1.00 94.19 177 VAL A O 1
ATOM 1407 N N . SER A 1 178 ? 6.362 -18.284 10.286 1.00 93.38 178 SER A N 1
ATOM 1408 C CA . SER A 1 178 ? 6.061 -19.101 9.104 1.00 93.38 178 SER A CA 1
ATOM 1409 C C . SER A 1 178 ? 4.952 -18.471 8.251 1.00 93.38 178 SER A C 1
ATOM 1411 O O . SER A 1 178 ? 4.254 -17.560 8.697 1.00 93.38 178 SER A O 1
ATOM 1413 N N . PHE A 1 179 ? 4.796 -18.954 7.016 1.00 92.38 179 PHE A N 1
ATOM 1414 C CA . PHE A 1 179 ? 3.744 -18.474 6.117 1.00 92.38 179 PHE A CA 1
ATOM 1415 C C . PHE A 1 179 ? 2.355 -18.770 6.697 1.00 92.38 179 PHE A C 1
ATOM 1417 O O . PHE A 1 179 ? 1.503 -17.894 6.764 1.00 92.38 179 PHE A O 1
ATOM 1424 N N . GLU A 1 180 ? 2.167 -19.976 7.224 1.00 94.75 180 GLU A N 1
ATOM 1425 C CA . GLU A 1 180 ? 0.924 -20.429 7.844 1.00 94.75 180 GLU A CA 1
ATOM 1426 C C . GLU A 1 180 ? 0.569 -19.587 9.068 1.00 94.75 180 GLU A C 1
ATOM 1428 O O . GLU A 1 180 ? -0.581 -19.183 9.243 1.00 94.75 180 GLU A O 1
ATOM 1433 N N . ARG A 1 181 ? 1.570 -19.261 9.901 1.00 95.56 181 ARG A N 1
ATOM 1434 C CA . ARG A 1 181 ? 1.343 -18.371 11.040 1.00 95.56 181 ARG A CA 1
ATOM 1435 C C . ARG A 1 181 ? 0.999 -16.955 10.585 1.00 95.56 181 ARG A C 1
ATOM 1437 O O . ARG A 1 181 ? 0.184 -16.325 11.248 1.00 95.56 181 ARG A O 1
ATOM 1444 N N . MET A 1 182 ? 1.575 -16.467 9.486 1.00 95.81 182 MET A N 1
ATOM 1445 C CA . MET A 1 182 ? 1.208 -15.162 8.932 1.00 95.81 182 MET A CA 1
ATOM 1446 C C . MET A 1 182 ? -0.253 -15.126 8.472 1.00 95.81 182 MET A C 1
ATOM 1448 O O . MET A 1 182 ? -0.963 -14.195 8.832 1.00 95.81 182 MET A O 1
ATOM 1452 N N . VAL A 1 183 ? -0.731 -16.153 7.759 1.00 95.81 183 VAL A N 1
ATOM 1453 C CA . VAL A 1 183 ? -2.148 -16.231 7.350 1.00 95.81 183 VAL A CA 1
ATOM 1454 C C . VAL A 1 183 ? -3.067 -16.254 8.579 1.00 95.81 183 VAL A C 1
ATOM 1456 O O . VAL A 1 183 ? -4.050 -15.521 8.640 1.00 95.81 183 VAL A O 1
ATOM 1459 N N . ALA A 1 184 ? -2.711 -17.021 9.616 1.00 96.69 184 ALA A N 1
ATOM 1460 C CA . ALA A 1 184 ? -3.467 -17.026 10.870 1.00 96.69 184 ALA A CA 1
ATOM 1461 C C . ALA A 1 184 ? -3.481 -15.647 11.563 1.00 96.69 184 ALA A C 1
ATOM 1463 O O . ALA A 1 184 ? -4.535 -15.197 12.010 1.00 96.69 184 ALA A O 1
ATOM 1464 N N . LEU A 1 185 ? -2.336 -14.955 11.617 1.00 96.94 185 LEU A N 1
ATOM 1465 C CA . LEU A 1 185 ? -2.243 -13.585 12.138 1.00 96.94 185 LEU A CA 1
ATOM 1466 C C . LEU A 1 185 ? -3.111 -12.612 11.335 1.00 96.94 185 LEU A C 1
ATOM 1468 O O . LEU A 1 185 ? -3.765 -11.755 11.923 1.00 96.94 185 LEU A O 1
ATOM 1472 N N . ALA A 1 186 ? -3.156 -12.757 10.011 1.00 97.00 186 ALA A N 1
ATOM 1473 C CA . ALA A 1 186 ? -3.997 -11.933 9.153 1.00 97.00 186 ALA A CA 1
ATOM 1474 C C . ALA A 1 186 ? -5.479 -12.078 9.504 1.00 97.00 186 ALA A C 1
ATOM 1476 O O . ALA A 1 186 ? -6.161 -11.071 9.677 1.00 97.00 186 ALA A O 1
ATOM 1477 N N . HIS A 1 187 ? -5.962 -13.303 9.720 1.00 97.12 187 HIS A N 1
ATOM 1478 C CA . HIS A 1 187 ? -7.335 -13.521 10.179 1.00 97.12 187 HIS A CA 1
ATOM 1479 C C . HIS A 1 187 ? -7.595 -12.952 11.582 1.00 97.12 187 HIS A C 1
ATOM 1481 O O . HIS A 1 187 ? -8.653 -12.363 11.808 1.00 97.12 187 HIS A O 1
ATOM 1487 N N . GLU A 1 188 ? -6.643 -13.075 12.515 1.00 95.69 188 GLU A N 1
ATOM 1488 C CA . GLU A 1 188 ? -6.744 -12.473 13.856 1.00 95.69 188 GLU A CA 1
ATOM 1489 C C . GLU A 1 188 ? -6.869 -10.938 13.776 1.00 95.69 188 GLU A C 1
ATOM 1491 O O . GLU A 1 188 ? -7.738 -10.343 14.420 1.00 95.69 188 GLU A O 1
ATOM 1496 N N . VAL A 1 189 ? -6.035 -10.289 12.955 1.00 94.31 189 VAL A N 1
ATOM 1497 C CA . VAL A 1 189 ? -6.046 -8.830 12.764 1.00 94.31 189 VAL A CA 1
ATOM 1498 C C . VAL A 1 189 ? -7.301 -8.371 12.025 1.00 94.31 189 VAL A C 1
ATOM 1500 O O . VAL A 1 189 ? -7.932 -7.404 12.459 1.00 94.31 189 VAL A O 1
ATOM 1503 N N . ALA A 1 190 ? -7.701 -9.069 10.959 1.00 95.19 190 ALA A N 1
ATOM 1504 C CA . ALA A 1 190 ? -8.931 -8.786 10.227 1.00 95.19 190 ALA A CA 1
ATOM 1505 C C . ALA A 1 190 ? -10.141 -8.840 11.170 1.00 95.19 190 ALA A C 1
ATOM 1507 O O . ALA A 1 190 ? -10.883 -7.866 11.287 1.00 95.19 190 ALA A O 1
ATOM 1508 N N . ALA A 1 191 ? -10.280 -9.914 11.954 1.00 93.12 191 ALA A N 1
ATOM 1509 C CA . ALA A 1 191 ? -11.363 -10.055 12.926 1.00 93.12 191 ALA A CA 1
ATOM 1510 C C . ALA A 1 191 ? -11.390 -8.929 13.981 1.00 93.12 191 ALA A C 1
ATOM 1512 O O . ALA A 1 191 ? -12.465 -8.549 14.444 1.00 93.12 191 ALA A O 1
ATOM 1513 N N . ALA A 1 192 ? -10.233 -8.364 14.343 1.00 90.38 192 ALA A N 1
ATOM 1514 C CA . ALA A 1 192 ? -10.128 -7.272 15.313 1.00 90.38 192 ALA A CA 1
ATOM 1515 C C . ALA A 1 192 ? -10.517 -5.882 14.764 1.00 90.38 192 ALA A C 1
ATOM 1517 O O . ALA A 1 192 ? -10.720 -4.953 15.558 1.00 90.38 192 ALA A O 1
ATOM 1518 N N . ILE A 1 193 ? -10.587 -5.718 13.438 1.00 87.81 193 ILE A N 1
ATOM 1519 C CA . ILE A 1 193 ? -11.066 -4.500 12.761 1.00 87.81 193 ILE A CA 1
ATOM 1520 C C . ILE A 1 193 ? -12.579 -4.585 12.513 1.00 87.81 193 ILE A C 1
ATOM 1522 O O . ILE A 1 193 ? -13.300 -3.605 12.659 1.00 87.81 193 ILE A O 1
ATOM 1526 N N . GLY A 1 194 ? -13.045 -5.766 12.131 1.00 84.19 194 GLY A N 1
ATOM 1527 C CA . GLY A 1 194 ? -14.366 -6.059 11.581 1.00 84.19 194 GLY A CA 1
ATOM 1528 C C . GLY A 1 194 ? -14.136 -7.133 10.523 1.00 84.19 194 GLY A C 1
ATOM 1529 O O . GLY A 1 194 ? -13.105 -7.049 9.875 1.00 84.19 194 GLY A O 1
ATOM 1530 N N . PRO A 1 195 ? -14.985 -8.162 10.379 1.00 86.06 195 PRO A N 1
ATOM 1531 C CA . PRO A 1 195 ? -14.685 -9.365 9.590 1.00 86.06 195 PRO A CA 1
ATOM 1532 C C . PRO A 1 195 ? -14.472 -9.046 8.097 1.00 86.06 195 PRO A C 1
ATOM 1534 O O . PRO A 1 195 ? -15.384 -9.181 7.288 1.00 86.06 195 PRO A O 1
ATOM 1537 N N . ILE A 1 196 ? -13.272 -8.578 7.758 1.00 95.12 196 ILE A N 1
ATOM 1538 C CA . ILE A 1 196 ? -12.854 -8.137 6.430 1.00 95.12 196 ILE A CA 1
ATOM 1539 C C . ILE A 1 196 ? -12.095 -9.254 5.716 1.00 95.12 196 ILE A C 1
ATOM 1541 O O . ILE A 1 196 ? -11.439 -10.054 6.390 1.00 95.12 196 ILE A O 1
ATOM 1545 N N . PRO A 1 197 ? -12.133 -9.287 4.374 1.00 95.38 197 PRO A N 1
ATOM 1546 C CA . PRO A 1 197 ? -11.342 -10.228 3.597 1.00 95.38 197 PRO A CA 1
ATOM 1547 C C . PRO A 1 197 ? -9.840 -10.082 3.855 1.00 95.38 197 PRO A C 1
ATOM 1549 O O . PRO A 1 197 ? -9.327 -8.964 3.990 1.00 95.38 197 PRO A O 1
ATOM 1552 N N . VAL A 1 198 ? -9.139 -11.213 3.869 1.00 96.31 198 VAL A N 1
ATOM 1553 C CA . VAL A 1 198 ? -7.680 -11.310 3.917 1.00 96.31 198 VAL A CA 1
ATOM 1554 C C . VAL A 1 198 ? -7.148 -11.568 2.513 1.00 96.31 198 VAL A C 1
ATOM 1556 O O . VAL A 1 198 ? -7.416 -12.601 1.901 1.00 96.31 198 VAL A O 1
ATOM 1559 N N . TRP A 1 199 ? -6.339 -10.641 2.018 1.00 94.94 199 TRP A N 1
ATOM 1560 C CA . TRP A 1 199 ? -5.596 -10.773 0.778 1.00 94.94 199 TRP A CA 1
ATOM 1561 C C . TRP A 1 199 ? -4.115 -10.990 1.084 1.00 94.94 199 TRP A C 1
ATOM 1563 O O . TRP A 1 199 ? -3.437 -10.110 1.604 1.00 94.94 199 TRP A O 1
ATOM 1573 N N . MET A 1 200 ? -3.599 -12.167 0.732 1.00 93.62 200 MET A N 1
ATOM 1574 C CA . MET A 1 200 ? -2.156 -12.408 0.701 1.00 93.62 200 MET A CA 1
ATOM 1575 C C . MET A 1 200 ? -1.602 -11.792 -0.587 1.00 93.62 200 MET A C 1
ATOM 1577 O O . MET A 1 200 ? -1.582 -12.461 -1.620 1.00 93.62 200 MET A O 1
ATOM 1581 N N . SER A 1 201 ? -1.253 -10.510 -0.545 1.00 90.62 201 SER A N 1
ATOM 1582 C CA . SER A 1 201 ? -0.944 -9.664 -1.708 1.00 90.62 201 SER A CA 1
ATOM 1583 C C . SER A 1 201 ? 0.462 -9.850 -2.251 1.00 90.62 201 SER A C 1
ATOM 1585 O O . SER A 1 201 ? 0.658 -9.750 -3.464 1.00 90.62 201 SER A O 1
ATOM 1587 N N . GLU A 1 202 ? 1.419 -10.219 -1.398 1.00 89.38 202 GLU A N 1
ATOM 1588 C CA . GLU A 1 202 ? 2.758 -10.561 -1.854 1.00 89.38 202 GLU A CA 1
ATOM 1589 C C . GLU A 1 202 ? 3.444 -11.647 -1.032 1.00 89.38 202 GLU A C 1
ATOM 1591 O O . GLU A 1 202 ? 3.467 -11.658 0.195 1.00 89.38 202 GLU A O 1
ATOM 1596 N N . PHE A 1 203 ? 4.070 -12.583 -1.735 1.00 86.50 203 PHE A N 1
ATOM 1597 C CA . PHE A 1 203 ? 4.971 -13.584 -1.177 1.00 86.50 203 PHE A CA 1
ATOM 1598 C C . PHE A 1 203 ? 5.700 -14.290 -2.321 1.00 86.50 203 PHE A C 1
ATOM 1600 O O . PHE A 1 203 ? 5.300 -14.234 -3.488 1.00 86.50 203 PHE A O 1
ATOM 1607 N N . HIS A 1 204 ? 6.764 -15.025 -2.005 1.00 79.81 204 HIS A N 1
ATOM 1608 C CA . HIS A 1 204 ? 7.369 -15.936 -2.978 1.00 79.81 204 HIS A CA 1
ATOM 1609 C C . HIS A 1 204 ? 6.506 -17.192 -3.164 1.00 79.81 204 HIS A C 1
ATOM 1611 O O . HIS A 1 204 ? 6.313 -17.928 -2.200 1.00 79.81 204 HIS A O 1
ATOM 1617 N N . ALA A 1 205 ? 6.069 -17.494 -4.394 1.00 66.44 205 ALA A N 1
ATOM 1618 C CA . ALA A 1 205 ? 5.224 -18.657 -4.735 1.00 66.44 205 ALA A CA 1
ATOM 1619 C C . ALA A 1 205 ? 5.870 -20.048 -4.562 1.00 66.44 205 ALA A C 1
ATOM 1621 O O . ALA A 1 205 ? 5.283 -21.069 -4.925 1.00 66.44 205 ALA A O 1
ATOM 1622 N N . GLU A 1 206 ? 7.081 -20.115 -4.021 1.00 69.88 206 GLU A N 1
ATOM 1623 C CA . GLU A 1 206 ? 7.808 -21.365 -3.831 1.00 69.88 206 GLU A CA 1
ATOM 1624 C C . GLU A 1 206 ? 7.053 -22.321 -2.894 1.00 69.88 206 GLU A C 1
ATOM 1626 O O . GLU A 1 206 ? 6.437 -21.904 -1.913 1.00 69.88 206 GLU A O 1
ATOM 1631 N N . GLY A 1 207 ? 7.113 -23.621 -3.194 1.00 63.22 207 GLY A N 1
ATOM 1632 C CA . GLY A 1 207 ? 6.571 -24.664 -2.318 1.00 63.22 207 GLY A CA 1
ATOM 1633 C C . GLY A 1 207 ? 5.041 -24.734 -2.249 1.00 63.22 207 GLY A C 1
ATOM 1634 O O . GLY A 1 207 ? 4.511 -25.166 -1.233 1.00 63.22 207 GLY A O 1
ATOM 1635 N N . GLY A 1 208 ? 4.317 -24.306 -3.293 1.00 74.19 208 GLY A N 1
ATOM 1636 C CA . GLY A 1 208 ? 2.852 -24.429 -3.342 1.00 74.19 208 GLY A CA 1
ATOM 1637 C C . GLY A 1 208 ? 2.104 -23.438 -2.443 1.00 74.19 208 GLY A C 1
ATOM 1638 O O . GLY A 1 208 ? 0.921 -23.635 -2.165 1.00 74.19 208 GLY A O 1
ATOM 1639 N N . LYS A 1 209 ? 2.768 -22.357 -2.011 1.00 79.50 209 LYS A N 1
ATOM 1640 C CA . LYS A 1 209 ? 2.205 -21.350 -1.097 1.00 79.50 209 LYS A CA 1
ATOM 1641 C C . LYS A 1 209 ? 0.920 -20.689 -1.588 1.00 79.50 209 LYS A C 1
ATOM 1643 O O . LYS A 1 209 ? 0.093 -20.333 -0.762 1.00 79.50 209 LYS A O 1
ATOM 1648 N N . VAL A 1 210 ? 0.716 -20.575 -2.903 1.00 80.38 210 VAL A N 1
ATOM 1649 C CA . VAL A 1 210 ? -0.551 -20.073 -3.465 1.00 80.38 210 VAL A CA 1
ATOM 1650 C C . VAL A 1 210 ? -1.714 -20.957 -3.019 1.00 80.38 210 VAL A C 1
ATOM 1652 O O . VAL A 1 210 ? -2.684 -20.468 -2.451 1.00 80.38 210 VAL A O 1
ATOM 1655 N N . ARG A 1 211 ? -1.594 -22.276 -3.219 1.00 80.31 211 ARG A N 1
ATOM 1656 C CA . ARG A 1 211 ? -2.622 -23.233 -2.800 1.00 80.31 211 ARG A CA 1
ATOM 1657 C C . ARG A 1 211 ? -2.756 -23.271 -1.281 1.00 80.31 211 ARG A C 1
ATOM 1659 O O . ARG A 1 211 ? -3.869 -23.274 -0.778 1.00 80.31 211 ARG A O 1
ATOM 1666 N N . MET A 1 212 ? -1.629 -23.246 -0.575 1.00 85.75 212 MET A N 1
ATOM 1667 C CA . MET A 1 212 ? 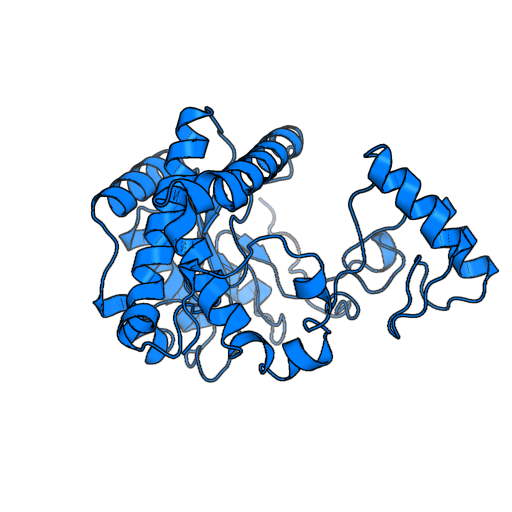-1.604 -23.212 0.885 1.00 85.75 212 MET A CA 1
ATOM 1668 C C . MET A 1 212 ? -2.347 -21.994 1.449 1.00 85.75 212 MET A C 1
ATOM 1670 O O . MET A 1 212 ? -3.116 -22.156 2.382 1.00 85.75 212 MET A O 1
ATOM 1674 N N . ALA A 1 213 ? -2.159 -20.794 0.889 1.00 86.81 213 ALA A N 1
ATOM 1675 C CA . ALA A 1 213 ? -2.863 -19.588 1.326 1.00 86.81 213 ALA A CA 1
ATOM 1676 C C . ALA A 1 213 ? -4.383 -19.744 1.201 1.00 86.81 213 ALA A C 1
ATOM 1678 O O . ALA A 1 213 ? -5.107 -19.454 2.149 1.00 86.81 213 ALA A O 1
ATOM 1679 N N . VAL A 1 214 ? -4.842 -20.271 0.061 1.00 86.19 214 VAL A N 1
ATOM 1680 C CA . VAL A 1 214 ? -6.262 -20.566 -0.178 1.00 86.19 214 VAL A CA 1
ATOM 1681 C C . VAL A 1 214 ? -6.780 -21.614 0.812 1.00 86.19 214 VAL A C 1
ATOM 1683 O O . VAL A 1 214 ? -7.814 -21.404 1.434 1.00 86.19 214 VAL A O 1
ATOM 1686 N N . ASP A 1 215 ? -6.055 -22.721 1.007 1.00 89.50 215 ASP A N 1
ATOM 1687 C CA . ASP A 1 215 ? -6.450 -23.792 1.938 1.00 89.50 215 ASP A CA 1
ATOM 1688 C C . ASP A 1 215 ? -6.476 -23.327 3.405 1.00 89.50 215 ASP A C 1
ATOM 1690 O O . ASP A 1 215 ? -7.225 -23.869 4.216 1.00 89.50 215 ASP A O 1
ATOM 1694 N N . LEU A 1 216 ? -5.670 -22.319 3.746 1.00 93.75 216 LEU A N 1
ATOM 1695 C CA . LEU A 1 216 ? -5.642 -21.689 5.066 1.00 93.75 216 LEU A CA 1
ATOM 1696 C C . LEU A 1 216 ? -6.707 -20.600 5.252 1.00 93.75 216 LEU A C 1
ATOM 1698 O O . LEU A 1 216 ? -6.853 -20.112 6.370 1.00 93.75 216 LEU A O 1
ATOM 1702 N N . GLY A 1 217 ? -7.458 -20.256 4.201 1.00 91.38 217 GLY A N 1
ATOM 1703 C CA . GLY A 1 217 ? -8.606 -19.354 4.279 1.00 91.38 217 GLY A CA 1
ATOM 1704 C C . GLY A 1 217 ? -8.386 -17.938 3.752 1.00 91.38 217 GLY A C 1
ATOM 1705 O O . GLY A 1 217 ? -9.273 -17.113 3.939 1.00 91.38 217 GLY A O 1
ATOM 1706 N N . ALA A 1 218 ? -7.267 -17.637 3.083 1.00 91.31 218 ALA A N 1
ATOM 1707 C CA . ALA A 1 218 ? -7.106 -16.340 2.423 1.00 91.31 218 ALA A CA 1
ATOM 1708 C C . ALA A 1 218 ? -8.162 -16.155 1.315 1.00 91.31 218 ALA A C 1
ATOM 1710 O O . ALA A 1 218 ? -8.316 -17.017 0.447 1.00 91.31 218 ALA A O 1
ATOM 1711 N N . ASP A 1 219 ? -8.853 -15.015 1.322 1.00 90.44 219 ASP A N 1
ATOM 1712 C CA . ASP A 1 219 ? -9.917 -14.676 0.369 1.00 90.44 219 ASP A CA 1
ATOM 1713 C C . ASP A 1 219 ? -9.366 -14.311 -1.016 1.00 90.44 219 ASP A C 1
ATOM 1715 O O . ASP A 1 219 ? -10.009 -14.539 -2.041 1.00 90.44 219 ASP A O 1
ATOM 1719 N N . ALA A 1 220 ? -8.158 -13.748 -1.049 1.00 86.88 220 ALA A N 1
ATOM 1720 C CA . ALA A 1 220 ? -7.432 -13.431 -2.268 1.00 86.88 220 ALA A CA 1
ATOM 1721 C C . ALA A 1 220 ? -5.942 -13.724 -2.099 1.00 86.88 220 ALA A C 1
ATOM 1723 O O . ALA A 1 220 ? -5.388 -13.661 -0.999 1.00 86.88 220 ALA A O 1
ATOM 1724 N N . VAL A 1 221 ? -5.274 -14.036 -3.209 1.00 85.12 221 VAL A N 1
ATOM 1725 C CA . VAL A 1 221 ? -3.863 -14.416 -3.210 1.00 85.12 221 VAL A CA 1
ATOM 1726 C C . VAL A 1 221 ? -3.197 -13.887 -4.474 1.00 85.12 221 VAL A C 1
ATOM 1728 O O . VAL A 1 221 ? -3.577 -14.259 -5.583 1.00 85.12 221 VAL A O 1
ATOM 1731 N N . THR A 1 222 ? -2.162 -13.076 -4.295 1.00 82.88 222 THR A N 1
ATOM 1732 C CA . THR A 1 222 ? -1.269 -12.619 -5.356 1.00 82.88 222 THR A CA 1
ATOM 1733 C C . THR A 1 222 ? 0.151 -12.952 -4.925 1.00 82.88 222 THR A C 1
ATOM 1735 O O . THR A 1 222 ? 0.562 -12.657 -3.810 1.00 82.88 222 THR A O 1
ATOM 1738 N N . PHE A 1 223 ? 0.911 -13.629 -5.781 1.00 79.69 223 PHE A N 1
ATOM 1739 C CA . PHE A 1 223 ? 2.322 -13.861 -5.495 1.00 79.69 223 PHE A CA 1
ATOM 1740 C C . PHE A 1 223 ? 3.190 -12.886 -6.272 1.00 79.69 223 PHE A C 1
ATOM 1742 O O . PHE A 1 223 ? 2.849 -12.440 -7.370 1.00 79.69 223 PHE A O 1
ATOM 1749 N N . TRP A 1 224 ? 4.350 -12.590 -5.701 1.00 79.31 224 TRP A N 1
ATOM 1750 C CA . TRP A 1 224 ? 5.216 -11.551 -6.217 1.00 79.31 224 TRP A CA 1
ATOM 1751 C C . TRP A 1 224 ? 5.831 -11.925 -7.559 1.00 79.31 224 TRP A C 1
ATOM 1753 O O . TRP A 1 224 ? 6.437 -12.991 -7.719 1.00 79.31 224 TRP A O 1
ATOM 1763 N N . GLN A 1 225 ? 5.709 -10.991 -8.497 1.00 72.06 225 GLN A N 1
ATOM 1764 C CA . GLN A 1 225 ? 6.286 -11.031 -9.837 1.00 72.06 225 GLN A CA 1
ATOM 1765 C C . GLN A 1 225 ? 5.808 -12.177 -10.738 1.00 72.06 225 GLN A C 1
ATOM 1767 O O . GLN A 1 225 ? 6.575 -12.638 -11.573 1.00 72.06 225 GLN A O 1
ATOM 1772 N N . TRP A 1 226 ? 4.549 -12.626 -10.665 1.00 71.50 226 TRP A N 1
ATOM 1773 C CA . TRP A 1 226 ? 4.016 -13.505 -11.718 1.00 71.50 226 TRP A CA 1
ATOM 1774 C C . TRP A 1 226 ? 3.758 -12.762 -13.032 1.00 71.50 226 TRP A C 1
ATOM 1776 O O . TRP A 1 226 ? 2.825 -11.968 -13.107 1.00 71.50 226 TRP A O 1
ATOM 1786 N N . VAL A 1 227 ? 4.528 -13.022 -14.085 1.00 71.31 227 VAL A N 1
ATOM 1787 C CA . VAL A 1 227 ? 4.292 -12.410 -15.405 1.00 71.31 227 VAL A CA 1
ATOM 1788 C C . VAL A 1 227 ? 3.790 -13.462 -16.387 1.00 71.31 227 VAL A C 1
ATOM 1790 O O . VAL A 1 227 ? 4.482 -14.449 -16.644 1.00 71.31 227 VAL A O 1
ATOM 1793 N N . ASP A 1 228 ? 2.636 -13.207 -17.009 1.00 71.94 228 ASP A N 1
ATOM 1794 C CA . ASP A 1 228 ? 2.262 -13.874 -18.257 1.00 71.94 228 ASP A CA 1
ATOM 1795 C C . ASP A 1 228 ? 3.052 -13.260 -19.415 1.00 71.94 228 ASP A C 1
ATOM 1797 O O . ASP A 1 228 ? 2.621 -12.304 -20.065 1.00 71.94 228 ASP A O 1
ATOM 1801 N N . THR A 1 229 ? 4.230 -13.823 -19.678 1.00 73.88 229 THR A N 1
ATOM 1802 C CA . THR A 1 229 ? 5.123 -13.327 -20.731 1.00 73.88 229 THR A CA 1
ATOM 1803 C C . THR A 1 229 ? 4.538 -13.517 -22.130 1.00 73.88 229 THR A C 1
ATOM 1805 O O . THR A 1 229 ? 4.982 -12.856 -23.066 1.00 73.88 229 THR A O 1
ATOM 1808 N N . THR A 1 230 ? 3.546 -14.400 -22.296 1.00 76.44 230 THR A N 1
ATOM 1809 C CA . THR A 1 230 ? 2.828 -14.564 -23.569 1.00 76.44 230 THR A CA 1
ATOM 1810 C C . THR A 1 230 ? 1.899 -13.379 -23.798 1.00 76.44 230 THR A C 1
ATOM 1812 O O . THR A 1 230 ? 1.836 -12.840 -24.901 1.00 76.44 230 THR A O 1
ATOM 1815 N N . PHE A 1 231 ? 1.202 -12.941 -22.750 1.00 74.69 231 PHE A N 1
ATOM 1816 C CA . PHE A 1 231 ? 0.302 -11.798 -22.819 1.00 74.69 231 PHE A CA 1
ATOM 1817 C C . PHE A 1 231 ? 1.041 -10.455 -22.928 1.00 74.69 231 PHE A C 1
ATOM 1819 O O . PHE A 1 231 ? 0.663 -9.608 -23.753 1.00 74.69 231 PHE A O 1
ATOM 1826 N N . THR A 1 232 ? 2.069 -10.244 -22.097 1.00 72.88 232 THR A N 1
ATOM 1827 C CA . THR A 1 232 ? 2.813 -8.974 -22.033 1.00 72.88 232 THR A CA 1
ATOM 1828 C C . THR A 1 232 ? 3.861 -8.847 -23.135 1.00 72.88 232 THR A C 1
ATOM 1830 O O . THR A 1 232 ? 4.210 -7.729 -23.508 1.00 72.88 232 THR A O 1
ATOM 1833 N N . GLY A 1 233 ? 4.351 -9.967 -23.681 1.00 72.88 233 GLY A N 1
ATOM 1834 C CA . GLY A 1 233 ? 5.426 -9.987 -24.679 1.00 72.88 233 GLY A CA 1
ATOM 1835 C C . GLY A 1 233 ? 6.798 -9.592 -24.118 1.00 72.88 233 GLY A C 1
ATOM 1836 O O . GLY A 1 233 ? 7.750 -9.430 -24.877 1.00 72.88 233 GLY A O 1
ATOM 1837 N N . ASN A 1 234 ? 6.913 -9.423 -22.799 1.00 70.62 234 ASN A N 1
ATOM 1838 C CA . ASN A 1 234 ? 8.145 -9.073 -22.101 1.00 70.62 234 ASN A CA 1
ATOM 1839 C C . ASN A 1 234 ? 8.185 -9.748 -20.717 1.00 70.62 234 ASN A C 1
ATOM 1841 O O . ASN A 1 234 ? 7.293 -10.512 -20.351 1.00 70.62 234 ASN A O 1
ATOM 1845 N N . ARG A 1 235 ? 9.249 -9.500 -19.947 1.00 69.50 235 ARG A N 1
ATOM 1846 C CA . ARG A 1 235 ? 9.469 -10.105 -18.621 1.00 69.50 235 ARG A CA 1
ATOM 1847 C C . ARG A 1 235 ? 8.886 -9.292 -17.461 1.00 69.50 235 ARG A C 1
ATOM 1849 O O . ARG A 1 235 ? 9.190 -9.605 -16.317 1.00 69.50 235 ARG A O 1
ATOM 1856 N N . GLY A 1 236 ? 8.086 -8.262 -17.723 1.00 66.75 236 GLY A N 1
ATOM 1857 C CA . GLY A 1 236 ? 7.514 -7.378 -16.709 1.00 66.75 236 GLY A CA 1
ATOM 1858 C C . GLY A 1 236 ? 5.984 -7.353 -16.694 1.00 66.75 236 GLY A C 1
ATOM 1859 O O . GLY A 1 236 ? 5.312 -7.883 -17.575 1.00 66.75 236 GLY A O 1
ATOM 1860 N N . TRP A 1 237 ? 5.423 -6.702 -15.671 1.00 67.25 237 TRP A N 1
ATOM 1861 C CA . TRP A 1 237 ? 3.975 -6.496 -15.470 1.00 67.25 237 TRP A CA 1
ATOM 1862 C C . TRP A 1 237 ? 3.391 -5.338 -16.282 1.00 67.25 237 TRP A C 1
ATOM 1864 O O . TRP A 1 237 ? 2.486 -4.634 -15.841 1.00 67.25 237 TRP A O 1
ATOM 1874 N N . HIS A 1 238 ? 3.932 -5.088 -17.463 1.00 70.31 238 HIS A N 1
ATOM 1875 C CA . HIS A 1 238 ? 3.497 -3.985 -18.301 1.00 70.31 238 HIS A CA 1
ATOM 1876 C C . HIS A 1 238 ? 3.474 -4.433 -19.750 1.00 70.31 238 HIS A C 1
ATOM 1878 O O . HIS A 1 238 ? 4.249 -5.286 -20.176 1.00 70.31 238 HIS A O 1
ATOM 1884 N N . LYS A 1 239 ? 2.578 -3.830 -20.519 1.00 76.81 239 LYS A N 1
ATOM 1885 C CA . LYS A 1 239 ? 2.490 -4.042 -21.954 1.00 76.81 239 LYS A CA 1
ATOM 1886 C C . LYS A 1 239 ? 2.601 -2.693 -22.630 1.00 76.81 239 LYS A C 1
ATOM 1888 O O . LYS A 1 239 ? 1.789 -1.807 -22.373 1.00 76.81 239 LYS A O 1
ATOM 1893 N N . TYR A 1 240 ? 3.613 -2.552 -23.472 1.00 78.62 240 TYR A N 1
ATOM 1894 C CA . TYR A 1 240 ? 3.722 -1.399 -24.347 1.00 78.62 240 TYR A CA 1
ATOM 1895 C C . TYR A 1 240 ? 2.827 -1.600 -25.575 1.00 78.62 240 TYR A C 1
ATOM 1897 O O . TYR A 1 240 ? 2.653 -2.741 -26.020 1.00 78.62 240 TYR A O 1
ATOM 1905 N N . PRO A 1 241 ? 2.239 -0.524 -26.119 1.00 83.69 241 PRO A N 1
ATOM 1906 C CA . PRO A 1 241 ? 1.551 -0.600 -27.397 1.00 83.69 241 PRO A CA 1
ATOM 1907 C C . PRO A 1 241 ? 2.532 -0.998 -28.509 1.00 83.69 241 PRO A C 1
ATOM 1909 O O . PRO A 1 241 ? 3.750 -0.835 -28.397 1.00 83.69 241 PRO A O 1
ATOM 1912 N N . GLU A 1 242 ? 1.995 -1.596 -29.569 1.00 87.69 242 GLU A N 1
ATOM 1913 C CA . GLU A 1 242 ? 2.800 -2.268 -30.591 1.00 87.69 242 GLU A CA 1
ATOM 1914 C C . GLU A 1 242 ? 3.746 -1.312 -31.330 1.00 87.69 242 GLU A C 1
ATOM 1916 O O . GLU A 1 242 ? 4.857 -1.693 -31.678 1.00 87.69 242 GLU A O 1
ATOM 1921 N N . ASP A 1 243 ? 3.366 -0.049 -31.493 1.00 89.19 243 ASP A N 1
ATOM 1922 C CA . ASP A 1 243 ? 4.202 0.996 -32.085 1.00 89.19 243 ASP A CA 1
ATOM 1923 C C . ASP A 1 243 ? 5.440 1.341 -31.238 1.00 89.19 243 ASP A C 1
ATOM 1925 O O . ASP A 1 243 ? 6.533 1.496 -31.786 1.00 89.19 243 ASP A O 1
ATOM 1929 N N . VAL A 1 244 ? 5.306 1.393 -29.909 1.00 86.88 244 VAL A N 1
ATOM 1930 C CA . VAL A 1 244 ? 6.434 1.538 -28.972 1.00 86.88 244 VAL A CA 1
ATOM 1931 C C . VAL A 1 244 ? 7.356 0.325 -29.067 1.00 86.88 244 VAL A C 1
ATOM 1933 O O . VAL A 1 244 ? 8.576 0.481 -29.126 1.00 86.88 244 VAL A O 1
ATOM 1936 N N . VAL A 1 245 ? 6.779 -0.880 -29.119 1.00 87.69 245 VAL A N 1
ATOM 1937 C CA . VAL A 1 245 ? 7.529 -2.137 -29.250 1.00 87.69 245 VAL A CA 1
ATOM 1938 C C . VAL A 1 245 ? 8.333 -2.163 -30.550 1.00 87.69 245 VAL A C 1
ATOM 1940 O O . VAL A 1 245 ? 9.537 -2.411 -30.516 1.00 87.69 245 VAL A O 1
ATOM 1943 N N . GLN A 1 246 ? 7.702 -1.868 -31.687 1.00 89.94 246 GLN A N 1
ATOM 1944 C CA . GLN A 1 246 ? 8.371 -1.870 -32.990 1.00 89.94 246 GLN A CA 1
ATOM 1945 C C . GLN A 1 246 ? 9.485 -0.820 -33.062 1.00 89.94 246 GLN A C 1
ATOM 1947 O O . GLN A 1 246 ? 10.573 -1.131 -33.544 1.00 89.94 246 GLN A O 1
ATOM 1952 N N . ALA A 1 247 ? 9.251 0.384 -32.527 1.00 89.12 247 ALA A N 1
ATOM 1953 C CA . ALA A 1 247 ? 10.267 1.434 -32.464 1.00 89.12 247 ALA A CA 1
ATOM 1954 C C . ALA A 1 247 ? 11.482 1.038 -31.605 1.00 89.12 247 ALA A C 1
ATOM 1956 O O . ALA A 1 247 ? 12.606 1.419 -31.922 1.00 89.12 247 ALA A O 1
ATOM 1957 N N . ALA A 1 248 ? 11.280 0.266 -30.533 1.00 88.31 248 ALA A N 1
ATOM 1958 C CA . ALA A 1 248 ? 12.380 -0.232 -29.709 1.00 88.31 248 ALA A CA 1
ATOM 1959 C C . ALA A 1 248 ? 13.181 -1.323 -30.436 1.00 88.31 248 ALA A C 1
ATOM 1961 O O . ALA A 1 248 ? 14.411 -1.264 -30.505 1.00 88.31 248 ALA A O 1
ATOM 1962 N N . LEU A 1 249 ? 12.483 -2.296 -31.029 1.00 88.44 249 LEU A N 1
ATOM 1963 C CA . LEU A 1 249 ? 13.110 -3.410 -31.743 1.00 88.44 249 LEU A CA 1
ATOM 1964 C C . LEU A 1 249 ? 13.899 -2.943 -32.976 1.00 88.44 249 LEU A C 1
ATOM 1966 O O . LEU A 1 249 ? 14.973 -3.483 -33.243 1.00 88.44 249 LEU A O 1
ATOM 1970 N N . SER A 1 250 ? 13.423 -1.920 -33.699 1.00 90.25 250 SER A N 1
ATOM 1971 C CA . SER A 1 250 ? 14.142 -1.359 -34.853 1.00 90.25 250 SER A CA 1
ATOM 1972 C C . SER A 1 250 ? 15.481 -0.715 -34.486 1.00 90.25 250 SER A C 1
ATOM 1974 O O . SER A 1 250 ? 16.376 -0.656 -35.324 1.00 90.25 250 SER A O 1
ATOM 1976 N N . GLU A 1 251 ? 15.632 -0.271 -33.237 1.00 89.19 251 GLU A N 1
ATOM 1977 C CA . GLU A 1 251 ? 16.862 0.323 -32.695 1.00 89.19 251 GLU A CA 1
ATOM 1978 C C . GLU A 1 251 ? 17.777 -0.720 -32.023 1.00 89.19 251 GLU A C 1
ATOM 1980 O O . GLU A 1 251 ? 18.793 -0.374 -31.420 1.00 89.19 251 GLU A O 1
ATOM 1985 N N . GLY A 1 252 ? 17.437 -2.011 -32.114 1.00 84.00 252 GLY A N 1
ATOM 1986 C CA . GLY A 1 252 ? 18.253 -3.105 -31.584 1.00 84.00 252 GLY A CA 1
ATOM 1987 C C . GLY A 1 252 ? 18.102 -3.353 -30.081 1.00 84.00 252 GLY A C 1
ATOM 1988 O O . GLY A 1 252 ? 18.940 -4.042 -29.495 1.00 84.00 252 GLY A O 1
ATOM 1989 N N . PHE A 1 253 ? 17.050 -2.828 -29.443 1.00 81.19 253 PHE A N 1
ATOM 1990 C CA . PHE A 1 253 ? 16.756 -3.140 -28.044 1.00 81.19 253 PHE A CA 1
ATOM 1991 C C . PHE A 1 253 ? 16.300 -4.599 -27.921 1.00 81.19 253 PHE A C 1
ATOM 1993 O O . PHE A 1 253 ? 15.428 -5.062 -28.651 1.00 81.19 253 PHE A O 1
ATOM 2000 N N . SER A 1 254 ? 16.907 -5.334 -26.986 1.00 70.69 254 SER A N 1
ATOM 2001 C CA . SER A 1 254 ? 16.597 -6.755 -26.759 1.00 70.69 254 SER A CA 1
ATOM 2002 C C . SER A 1 254 ? 15.310 -6.985 -25.961 1.00 70.69 254 SER A C 1
ATOM 2004 O O . SER A 1 254 ? 14.714 -8.058 -26.054 1.00 70.69 254 SER A O 1
ATOM 2006 N N . GLU A 1 255 ? 14.863 -5.976 -25.211 1.00 70.88 255 GLU A N 1
ATOM 2007 C CA . GLU A 1 255 ? 13.573 -5.958 -24.528 1.00 70.88 255 GLU A CA 1
ATOM 2008 C C . GLU A 1 255 ? 12.690 -4.871 -25.162 1.00 70.88 255 GLU A C 1
ATOM 2010 O O . GLU A 1 255 ? 13.156 -3.747 -25.371 1.00 70.88 255 GLU A O 1
ATOM 2015 N N . PRO A 1 256 ? 11.432 -5.188 -25.512 1.00 73.44 256 PRO A N 1
ATOM 2016 C CA . PRO A 1 256 ? 10.580 -4.287 -26.274 1.00 73.44 256 PRO A CA 1
ATOM 2017 C C . PRO A 1 256 ? 10.037 -3.172 -25.370 1.00 73.44 256 PRO A C 1
ATOM 2019 O O . PRO A 1 256 ? 8.999 -3.339 -24.733 1.00 73.44 256 PRO A O 1
ATOM 2022 N N . GLY A 1 257 ? 10.742 -2.041 -25.296 1.00 78.31 257 GLY A N 1
ATOM 2023 C CA . GLY A 1 257 ? 10.343 -0.895 -24.480 1.00 78.31 257 GLY A CA 1
ATOM 2024 C C . GLY A 1 257 ? 11.187 0.367 -24.710 1.00 78.31 257 GLY A C 1
ATOM 2025 O O . GLY A 1 257 ? 12.240 0.315 -25.343 1.00 78.31 257 GLY A O 1
ATOM 2026 N N . PRO A 1 258 ? 10.738 1.527 -24.196 1.00 76.31 258 PRO A N 1
ATOM 2027 C CA . PRO A 1 258 ? 11.416 2.808 -24.375 1.00 76.31 258 PRO A CA 1
ATOM 2028 C C . PRO A 1 258 ? 12.674 2.959 -23.508 1.00 76.31 258 PRO A C 1
ATOM 2030 O O . PRO A 1 258 ? 13.463 3.875 -23.737 1.00 76.31 258 PRO A O 1
ATOM 2033 N N . VAL A 1 259 ? 12.859 2.086 -22.514 1.00 74.69 259 VAL A N 1
ATOM 2034 C CA . VAL A 1 259 ? 14.035 2.028 -21.642 1.00 74.69 259 VAL A CA 1
ATOM 2035 C C . VAL A 1 259 ? 14.380 0.557 -21.397 1.00 74.69 259 VAL A C 1
ATOM 2037 O O . VAL A 1 259 ? 13.470 -0.228 -21.132 1.00 74.69 259 VAL A O 1
ATOM 2040 N N . ASP A 1 260 ? 15.656 0.180 -21.494 1.00 71.19 260 ASP A N 1
ATOM 2041 C CA . ASP A 1 260 ? 16.115 -1.186 -21.195 1.00 71.19 260 ASP A CA 1
ATOM 2042 C C . ASP A 1 260 ? 16.466 -1.390 -19.710 1.00 71.19 260 ASP A C 1
ATOM 2044 O O . ASP A 1 260 ? 16.569 -0.438 -18.936 1.00 71.19 260 ASP A O 1
ATOM 2048 N N . ALA A 1 261 ? 16.722 -2.640 -19.312 1.00 63.97 261 ALA A N 1
ATOM 2049 C CA . ALA A 1 261 ? 17.084 -3.003 -17.939 1.00 63.97 261 ALA A CA 1
ATOM 2050 C C . ALA A 1 261 ? 18.389 -2.355 -17.417 1.00 63.97 261 ALA A C 1
ATOM 2052 O O . ALA A 1 261 ? 18.665 -2.413 -16.217 1.00 63.97 261 ALA A O 1
ATOM 2053 N N . GLN A 1 262 ? 19.211 -1.762 -18.289 1.00 65.31 262 GLN A N 1
ATOM 2054 C CA . GLN A 1 262 ? 20.427 -1.028 -17.929 1.00 65.31 262 GLN A CA 1
ATOM 2055 C C . GLN A 1 262 ? 20.177 0.484 -17.804 1.00 65.31 262 GLN A C 1
ATOM 2057 O O . GLN A 1 262 ? 21.071 1.221 -17.383 1.00 65.31 262 GLN A O 1
ATOM 2062 N N . GLY A 1 263 ? 18.963 0.946 -18.111 1.00 63.72 263 GLY A N 1
ATOM 2063 C CA . GLY A 1 263 ? 18.573 2.349 -18.076 1.00 63.72 263 GLY A CA 1
ATOM 2064 C C . GLY A 1 263 ? 18.915 3.115 -19.355 1.00 63.72 263 GLY A C 1
ATOM 2065 O O . GLY A 1 263 ? 18.852 4.347 -19.345 1.00 63.72 263 GLY A O 1
ATOM 2066 N N . HIS A 1 264 ? 19.279 2.440 -20.450 1.00 71.75 264 HIS A N 1
ATOM 2067 C CA . HIS A 1 264 ? 19.445 3.104 -21.740 1.00 71.75 264 HIS A CA 1
ATOM 2068 C C . HIS A 1 264 ? 18.081 3.469 -22.320 1.00 71.75 264 HIS A C 1
ATOM 2070 O O . HIS A 1 264 ? 17.142 2.678 -22.266 1.00 71.75 264 HIS A O 1
ATOM 2076 N N . ILE A 1 265 ? 17.977 4.664 -22.900 1.00 75.44 265 ILE A N 1
ATOM 2077 C CA . ILE A 1 265 ? 16.726 5.195 -23.448 1.00 75.44 265 ILE A CA 1
ATOM 2078 C C . ILE A 1 265 ? 16.703 4.985 -24.965 1.00 75.44 265 ILE A C 1
ATOM 2080 O O . ILE A 1 265 ? 17.574 5.489 -25.676 1.00 75.44 265 ILE A O 1
ATOM 2084 N N . CYS A 1 266 ? 15.674 4.305 -25.468 1.00 80.88 266 CYS A N 1
ATOM 2085 C CA . CYS A 1 266 ? 15.343 4.270 -26.889 1.00 80.88 266 CYS A CA 1
ATOM 2086 C C . CYS A 1 266 ? 14.518 5.517 -27.229 1.00 80.88 266 CYS A C 1
ATOM 2088 O O . CYS A 1 266 ? 13.304 5.544 -27.031 1.00 80.88 266 CYS A O 1
ATOM 2090 N N . TRP A 1 267 ? 15.159 6.579 -27.722 1.00 85.19 267 TRP A N 1
ATOM 2091 C CA . TRP A 1 267 ? 14.475 7.851 -28.001 1.00 85.19 267 TRP A CA 1
ATOM 2092 C C . TRP A 1 267 ? 13.286 7.745 -28.974 1.00 85.19 267 TRP A C 1
ATOM 2094 O O . TRP A 1 267 ? 12.265 8.391 -28.705 1.00 85.19 267 TRP A O 1
ATOM 2104 N N . PRO A 1 268 ? 13.344 6.943 -30.057 1.00 85.31 268 PRO A N 1
ATOM 2105 C CA . PRO A 1 268 ? 12.185 6.718 -30.920 1.00 85.31 268 PRO A CA 1
ATOM 2106 C C . PRO A 1 268 ? 10.993 6.110 -30.172 1.00 85.31 268 PRO A C 1
ATOM 2108 O O . PRO A 1 268 ? 9.901 6.680 -30.203 1.00 85.31 268 PRO A O 1
ATOM 2111 N N . ALA A 1 269 ? 11.205 5.020 -29.430 1.00 85.38 269 ALA A N 1
ATOM 2112 C CA . ALA A 1 269 ? 10.157 4.373 -28.641 1.00 85.38 269 ALA A CA 1
ATOM 2113 C C . ALA A 1 269 ? 9.661 5.262 -27.489 1.00 85.38 269 ALA A C 1
ATOM 2115 O O . ALA A 1 269 ? 8.456 5.352 -27.256 1.00 85.38 269 ALA A O 1
ATOM 2116 N N . TRP A 1 270 ? 10.561 5.987 -26.813 1.00 81.31 270 TRP A N 1
ATOM 2117 C CA . TRP A 1 270 ? 10.220 6.959 -25.770 1.00 81.31 270 TRP A CA 1
ATOM 2118 C C . TRP A 1 270 ? 9.303 8.059 -26.299 1.00 81.31 270 TRP A C 1
ATOM 2120 O O . TRP A 1 270 ? 8.343 8.434 -25.636 1.00 81.31 270 TRP A O 1
ATOM 2130 N N . SER A 1 271 ? 9.561 8.555 -27.509 1.00 83.00 271 SER A N 1
ATOM 2131 C CA . SER A 1 271 ? 8.754 9.617 -28.119 1.00 83.00 271 SER A CA 1
ATOM 2132 C C . SER A 1 271 ? 7.327 9.162 -28.431 1.00 83.00 271 SER A C 1
ATOM 2134 O O . SER A 1 271 ? 6.395 9.958 -28.343 1.00 83.00 271 SER A O 1
ATOM 2136 N N . VAL A 1 272 ? 7.147 7.894 -28.807 1.00 82.88 272 VAL A N 1
ATOM 2137 C CA . VAL A 1 272 ? 5.821 7.291 -29.006 1.00 82.88 272 VAL A CA 1
ATOM 2138 C C . VAL A 1 272 ? 5.135 7.076 -27.656 1.00 82.88 272 VAL A C 1
ATOM 2140 O O . VAL A 1 272 ? 4.006 7.521 -27.461 1.00 82.88 272 VAL A O 1
ATOM 2143 N N . TYR A 1 273 ? 5.853 6.486 -26.700 1.00 77.50 273 TYR A N 1
ATOM 2144 C CA . TYR A 1 273 ? 5.349 6.205 -25.361 1.00 77.50 273 TYR A CA 1
ATOM 2145 C C . TYR A 1 273 ? 4.912 7.477 -24.619 1.00 77.50 273 TYR A C 1
ATOM 2147 O O . TYR A 1 273 ? 3.810 7.524 -24.080 1.00 77.50 273 TYR A O 1
ATOM 2155 N N . ALA A 1 274 ? 5.722 8.538 -24.641 1.00 72.50 274 ALA A N 1
ATOM 2156 C CA . ALA A 1 274 ? 5.405 9.804 -23.983 1.00 72.50 274 ALA A CA 1
ATOM 2157 C C . ALA A 1 274 ? 4.080 10.396 -24.487 1.00 72.50 274 ALA A C 1
ATOM 2159 O O . ALA A 1 274 ? 3.256 10.805 -23.675 1.00 72.50 274 ALA A O 1
ATOM 2160 N N . ARG A 1 275 ? 3.829 10.346 -25.804 1.00 76.25 275 ARG A N 1
ATOM 2161 C CA . ARG A 1 275 ? 2.545 10.776 -26.378 1.00 76.25 275 ARG A CA 1
ATOM 2162 C C . ARG A 1 275 ? 1.377 9.928 -25.881 1.00 76.25 275 ARG A C 1
ATOM 2164 O O . ARG A 1 275 ? 0.364 10.498 -25.505 1.00 76.25 275 ARG A O 1
ATOM 2171 N N . SER A 1 276 ? 1.550 8.604 -25.815 1.00 67.75 276 SER A N 1
ATOM 2172 C CA . SER A 1 276 ? 0.502 7.691 -25.326 1.00 67.75 276 SER A CA 1
ATOM 2173 C C . SER A 1 276 ? 0.151 7.886 -23.841 1.00 67.75 276 SER A C 1
ATOM 2175 O O . SER A 1 276 ? -0.950 7.573 -23.395 1.00 67.75 276 SER A O 1
ATOM 2177 N N . VAL A 1 277 ? 1.092 8.411 -23.053 1.00 64.94 277 VAL A N 1
ATOM 2178 C CA . VAL A 1 277 ? 0.837 8.804 -21.661 1.00 64.94 277 VAL A CA 1
ATOM 2179 C C . VAL A 1 277 ? 0.144 10.165 -21.613 1.00 64.94 277 VAL A C 1
ATOM 2181 O O . VAL A 1 277 ? -0.812 10.342 -20.862 1.00 64.94 277 VAL A O 1
ATOM 2184 N N . GLU A 1 278 ? 0.602 11.128 -22.417 1.00 67.75 278 GLU A N 1
ATOM 2185 C CA . GLU A 1 278 ? 0.027 12.478 -22.491 1.00 67.75 278 GLU A CA 1
ATOM 2186 C C . GLU A 1 278 ? -1.433 12.482 -22.963 1.00 67.75 278 GLU A C 1
ATOM 2188 O O . GLU A 1 278 ? -2.240 13.258 -22.452 1.00 67.75 278 GLU A O 1
ATOM 2193 N N . ASP A 1 279 ? -1.787 11.614 -23.911 1.00 72.25 279 ASP A N 1
ATOM 2194 C CA . ASP A 1 279 ? -3.155 11.463 -24.414 1.00 72.25 279 ASP A CA 1
ATOM 2195 C C . ASP A 1 279 ? -4.008 10.471 -23.599 1.00 72.25 279 ASP A C 1
ATOM 2197 O O . ASP A 1 279 ? -5.203 10.308 -23.860 1.00 72.25 279 ASP A O 1
ATOM 2201 N N . GLY A 1 280 ? -3.413 9.845 -22.578 1.00 55.56 280 GLY A N 1
ATOM 2202 C CA . GLY A 1 280 ? -4.077 8.937 -21.649 1.00 55.56 280 GLY A CA 1
ATOM 2203 C C . GLY A 1 280 ? -4.458 7.579 -22.239 1.00 55.56 280 GLY A C 1
ATOM 2204 O O . GLY A 1 280 ? -5.280 6.873 -21.646 1.00 55.56 280 GLY A O 1
ATOM 2205 N N . THR A 1 281 ? -3.893 7.199 -23.386 1.00 64.69 281 THR A N 1
ATOM 2206 C CA . THR A 1 281 ? -4.144 5.897 -24.019 1.00 64.69 281 THR A CA 1
ATOM 2207 C C . THR A 1 281 ? -3.378 4.754 -23.354 1.00 64.69 281 THR A C 1
ATOM 2209 O O . THR A 1 281 ? -3.844 3.612 -23.393 1.00 64.69 281 THR A O 1
ATOM 2212 N N . VAL A 1 282 ? -2.246 5.034 -22.696 1.00 63.94 282 VAL A N 1
ATOM 2213 C CA . VAL A 1 282 ? -1.416 4.035 -22.004 1.00 63.94 282 VAL A CA 1
ATOM 2214 C C . VAL A 1 282 ? -0.867 4.581 -20.687 1.00 63.94 282 VAL A C 1
ATOM 2216 O O . VAL A 1 282 ? -0.347 5.687 -20.619 1.00 63.94 282 VAL A O 1
ATOM 2219 N N . TRP A 1 283 ? -0.924 3.754 -19.639 1.00 56.97 283 TRP A N 1
ATOM 2220 C CA . TRP A 1 283 ? -0.464 4.107 -18.285 1.00 56.97 283 TRP A CA 1
ATOM 2221 C C . TRP A 1 283 ? 0.573 3.125 -17.713 1.00 56.97 283 TRP A C 1
ATOM 2223 O O . TRP A 1 283 ? 1.021 3.284 -16.580 1.00 56.97 283 TRP A O 1
ATOM 2233 N N . GLY A 1 284 ? 0.949 2.093 -18.477 1.00 60.62 284 GLY A N 1
ATOM 2234 C CA . GLY A 1 284 ? 1.886 1.055 -18.045 1.00 60.62 284 GLY A CA 1
ATOM 2235 C C . GLY A 1 284 ? 3.328 1.377 -18.428 1.00 60.62 284 GLY A C 1
ATOM 2236 O O . GLY A 1 284 ? 3.615 1.625 -19.597 1.00 60.62 284 GLY A O 1
ATOM 2237 N N . ALA A 1 285 ? 4.243 1.311 -17.461 1.00 60.47 285 ALA A N 1
ATOM 2238 C CA . ALA A 1 285 ? 5.676 1.493 -17.673 1.00 60.47 285 ALA A CA 1
ATOM 2239 C C . ALA A 1 285 ? 6.475 0.429 -16.923 1.00 60.47 285 ALA A C 1
ATOM 2241 O O . ALA A 1 285 ? 6.041 -0.069 -15.882 1.00 60.47 285 ALA A O 1
ATOM 2242 N N . TRP A 1 286 ? 7.693 0.168 -17.385 1.00 59.38 286 TRP A N 1
ATOM 2243 C CA . TRP A 1 286 ? 8.718 -0.391 -16.524 1.00 59.38 286 TRP A CA 1
ATOM 2244 C C . TRP A 1 286 ? 9.042 0.603 -15.396 1.00 59.38 286 TRP A C 1
ATOM 2246 O O . TRP A 1 286 ? 9.502 1.721 -15.635 1.00 59.38 286 TRP A O 1
ATOM 2256 N N . ILE A 1 287 ? 8.763 0.192 -14.161 1.00 53.81 287 ILE A N 1
ATOM 2257 C CA . ILE A 1 287 ? 9.164 0.874 -12.929 1.00 53.81 287 ILE A CA 1
ATOM 2258 C C . ILE A 1 287 ? 10.138 -0.076 -12.224 1.00 53.81 287 ILE A C 1
ATOM 2260 O O . ILE A 1 287 ? 9.914 -1.289 -12.220 1.00 53.81 287 ILE A O 1
ATOM 2264 N N . GLY A 1 288 ? 11.246 0.467 -11.710 1.00 45.44 288 GLY A N 1
ATOM 2265 C CA . GLY A 1 288 ? 12.363 -0.285 -11.127 1.00 45.44 288 GLY A CA 1
ATOM 2266 C C . GLY A 1 288 ? 11.930 -1.473 -10.261 1.00 45.44 288 GLY A C 1
ATOM 2267 O O . GLY A 1 288 ? 10.968 -1.387 -9.501 1.00 45.44 288 GLY A O 1
ATOM 2268 N N . GLY A 1 289 ? 12.609 -2.611 -10.427 1.00 45.50 289 GLY A N 1
ATOM 2269 C CA . GLY A 1 289 ? 12.262 -3.891 -9.792 1.00 45.50 289 GLY A CA 1
ATOM 2270 C C . GLY A 1 289 ? 11.283 -4.782 -10.573 1.00 45.50 289 GLY A C 1
ATOM 2271 O O . GLY A 1 289 ? 11.311 -5.995 -10.380 1.00 45.50 289 GLY A O 1
ATOM 2272 N N . ALA A 1 290 ? 10.492 -4.249 -11.512 1.00 47.84 290 ALA A N 1
ATOM 2273 C CA . ALA A 1 290 ? 9.530 -5.028 -12.309 1.00 47.84 290 ALA A CA 1
ATOM 2274 C C . ALA A 1 290 ? 10.138 -5.761 -13.531 1.00 47.84 290 ALA A C 1
ATOM 2276 O O . ALA A 1 290 ? 9.399 -6.231 -14.395 1.00 47.84 290 ALA A O 1
ATOM 2277 N N . SER A 1 291 ? 11.470 -5.836 -13.645 1.00 46.91 291 SER A N 1
ATOM 2278 C CA . SER A 1 291 ? 12.198 -6.408 -14.798 1.00 46.91 291 SER A CA 1
ATOM 2279 C C . SER A 1 291 ? 12.350 -7.935 -14.775 1.00 46.91 291 SER A C 1
ATOM 2281 O O . SER A 1 291 ? 12.889 -8.509 -15.720 1.00 46.91 291 SER A O 1
ATOM 2283 N N . PHE A 1 292 ? 11.888 -8.617 -13.724 1.00 56.00 292 PHE A N 1
ATOM 2284 C CA . PHE A 1 292 ? 12.161 -10.045 -13.530 1.00 56.00 292 PHE A CA 1
ATOM 2285 C C . PHE A 1 292 ? 10.937 -10.838 -13.080 1.00 56.00 292 PHE A C 1
ATOM 2287 O O . PHE A 1 292 ? 10.966 -11.560 -12.085 1.00 56.00 292 PHE A O 1
ATOM 2294 N N . GLY A 1 293 ? 9.875 -10.756 -13.876 1.00 53.31 293 GLY A N 1
ATOM 2295 C CA . GLY A 1 293 ? 8.756 -11.678 -13.801 1.00 53.31 293 GLY A CA 1
ATOM 2296 C C . GLY A 1 293 ? 9.199 -13.131 -13.705 1.00 53.31 293 GLY A C 1
ATOM 2297 O O . GLY A 1 293 ? 9.892 -13.647 -14.585 1.00 53.31 293 GLY A O 1
ATOM 2298 N N . LYS A 1 294 ? 8.769 -13.817 -12.652 1.00 55.41 294 LYS A N 1
ATOM 2299 C CA . LYS A 1 294 ? 8.867 -15.265 -12.526 1.00 55.41 294 LYS A CA 1
ATOM 2300 C C . LYS A 1 294 ? 7.740 -15.881 -13.360 1.00 55.41 294 LYS A C 1
ATOM 2302 O O . LYS A 1 294 ? 6.571 -15.821 -12.991 1.00 55.41 294 LYS A O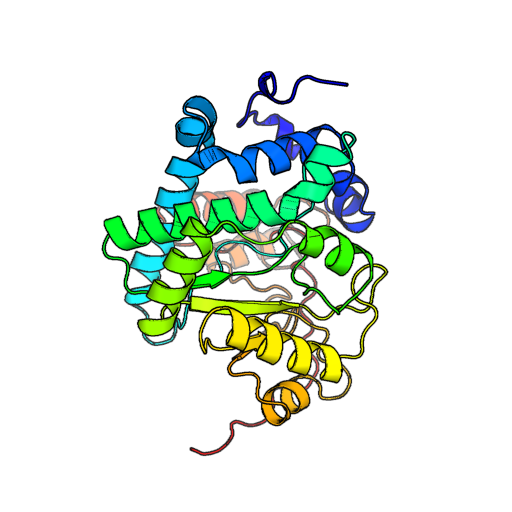 1
ATOM 2307 N N . SER A 1 295 ? 8.099 -16.468 -14.501 1.00 45.34 295 SER A N 1
ATOM 2308 C CA . SER A 1 295 ? 7.172 -17.193 -15.386 1.00 45.34 295 SER A CA 1
ATOM 2309 C C . SER A 1 295 ? 6.929 -18.645 -14.948 1.00 45.34 295 SER A C 1
ATOM 2311 O O . SER A 1 295 ? 6.042 -19.315 -15.476 1.00 45.34 295 SER A O 1
ATOM 2313 N N . SER A 1 296 ? 7.698 -19.157 -13.981 1.00 38.47 296 SER A N 1
ATOM 2314 C CA . SER A 1 296 ? 7.640 -20.551 -13.550 1.00 38.47 296 SER A CA 1
ATOM 2315 C C . SER A 1 296 ? 6.875 -20.746 -12.237 1.00 38.47 296 SER A C 1
ATOM 2317 O O . SER A 1 296 ? 7.368 -20.462 -11.149 1.00 38.47 296 SER A O 1
ATOM 2319 N N . GLY A 1 297 ? 5.707 -21.379 -12.371 1.00 40.00 297 GLY A N 1
ATOM 2320 C CA . GLY A 1 297 ? 5.187 -22.322 -11.383 1.00 40.00 297 GLY A CA 1
ATOM 2321 C C . GLY A 1 297 ? 3.962 -21.864 -10.592 1.00 40.00 297 GLY A C 1
ATOM 2322 O O . GLY A 1 297 ? 4.027 -20.921 -9.816 1.00 40.00 297 GLY A O 1
ATOM 2323 N N . TYR A 1 298 ? 2.905 -22.676 -10.682 1.00 39.41 298 TYR A N 1
ATOM 2324 C CA . TYR A 1 298 ? 1.867 -22.837 -9.654 1.00 39.41 298 TYR A CA 1
ATOM 2325 C C . TYR A 1 298 ? 0.723 -21.812 -9.609 1.00 39.41 298 TYR A C 1
ATOM 2327 O O . TYR A 1 298 ? 0.256 -21.466 -8.524 1.00 39.41 298 TYR A O 1
ATOM 2335 N N . LEU A 1 299 ? 0.157 -21.433 -10.762 1.00 34.97 299 LEU A N 1
ATOM 2336 C CA . LEU A 1 299 ? -1.279 -21.127 -10.762 1.00 34.97 299 LEU A CA 1
ATOM 2337 C C . LEU A 1 299 ? -2.011 -22.427 -10.408 1.00 34.97 299 LEU A C 1
ATOM 2339 O O . LEU A 1 299 ? -1.956 -23.404 -11.160 1.00 34.97 299 LEU A O 1
ATOM 2343 N N . ALA A 1 300 ? -2.620 -22.471 -9.222 1.00 34.19 300 ALA A N 1
ATOM 2344 C CA . ALA A 1 300 ? -3.512 -23.559 -8.860 1.00 34.19 300 ALA A CA 1
ATOM 2345 C C . ALA A 1 300 ? -4.615 -23.634 -9.932 1.00 34.19 300 ALA A C 1
ATOM 2347 O O . ALA A 1 300 ? -5.140 -22.585 -10.316 1.00 34.19 300 ALA A O 1
ATOM 2348 N N . PRO A 1 301 ? -4.960 -24.828 -10.450 1.00 28.14 301 PRO A N 1
ATOM 2349 C CA . PRO A 1 301 ? -6.111 -24.941 -11.330 1.00 28.14 301 PRO A CA 1
ATOM 2350 C C . PRO A 1 301 ? -7.336 -24.358 -10.606 1.00 28.14 301 PRO A C 1
ATOM 2352 O O . PRO A 1 301 ? -7.455 -24.544 -9.388 1.00 28.14 301 PRO A O 1
ATOM 2355 N N . PRO A 1 302 ? -8.214 -23.631 -11.318 1.00 33.47 302 PRO A N 1
ATOM 2356 C CA . PRO A 1 302 ? -9.395 -23.034 -10.714 1.00 33.47 302 PRO A CA 1
ATOM 2357 C C . PRO A 1 302 ? -10.198 -24.111 -9.982 1.00 33.47 302 PRO A C 1
ATOM 2359 O O . PRO A 1 302 ? -10.427 -25.199 -10.515 1.00 33.47 302 PRO A O 1
ATOM 2362 N N . VAL A 1 303 ? -10.598 -23.812 -8.746 1.00 29.86 303 VAL A N 1
ATOM 2363 C CA . VAL A 1 303 ? -11.566 -24.635 -8.019 1.00 29.86 303 VAL A CA 1
ATOM 2364 C C . VAL A 1 303 ? -12.889 -24.517 -8.785 1.00 29.86 303 VAL A C 1
ATOM 2366 O O . VAL A 1 303 ? -13.334 -23.390 -9.008 1.00 29.86 303 VAL A O 1
ATOM 2369 N N . PRO A 1 304 ? -13.501 -25.624 -9.242 1.00 30.03 304 PRO A N 1
ATOM 2370 C CA . PRO A 1 304 ? -14.837 -25.566 -9.818 1.00 30.03 304 PRO A CA 1
ATOM 2371 C C . PRO A 1 304 ? -15.802 -25.033 -8.753 1.00 30.03 304 PRO A C 1
ATOM 2373 O O . PRO A 1 304 ? -15.849 -25.591 -7.654 1.00 30.03 304 PRO A O 1
ATOM 2376 N N . LEU A 1 305 ? -16.508 -23.945 -9.073 1.00 31.89 305 LEU A N 1
ATOM 2377 C CA . LEU A 1 305 ? -17.665 -23.468 -8.309 1.00 31.89 305 LEU A CA 1
ATOM 2378 C C . LEU A 1 305 ? -18.823 -24.468 -8.411 1.00 31.89 305 LEU A C 1
ATOM 2380 O O . LEU A 1 305 ? -19.013 -25.027 -9.518 1.00 31.89 305 LEU A O 1
#

pLDDT: mean 79.05, std 18.29, range [28.14, 98.06]

Sequence (305 aa):
AGDPSKMAVGNATMRLNNCDRAHNSGVTMFTEQFQNFMYRWWKCPFDARDRKAVFEPFMVFLRHLCDVWKRHWNVVGVEIMNEPPIGGLPDPWAACRTRVHLFDFYGAVLSDLESASIEAPVAIEDVGGTLPGAGSLLDILACWGISGATRRQMERWAVRNQLILSVHHYKSLVTQVSFERMVALAHEVAAAIGPIPVWMSEFHAEGGKVRMAVDLGADAVTFWQWVDTTFTGNRGWHKYPEDVVQAALSEGFSEPGPVDAQGHICWPAWSVYARSVEDGTVWGAWIGGASFGKSSGYLAPPVPL

Foldseek 3Di:
DDDLVPDDQPPPCVVVQDDLVCVVVVVVLQDLNNQSVLLCQLCQCPDPVSVVRPVVVLLVVQVVVLVVCVVPPPDQAAESDAQSEQHDPPPVVSRLQSQQSNLVSVLSSLVSCVVVVRLHAYEYATHGQAAQVQADSRVSSCVVPYDPSSLVSLQVCQVSQRYEYEHEDDCDNHGPDDLLVRLVRQCVVCVVSHVHAYEPAEDACPPVVQVVSVVSPHPHYDYPQADPCVVQVASFPFHDPVQLQVLCVVVPNPGRHQADPVGDGSVRSVVVVVVCVVVVVGDGDDDPPRRHRDNDDDPDDDDDD

InterPro domains:
  IPR017853 Glycoside hydrolase superfamily [SSF51445] (37-237)

Radius of gyration: 20.36 Å; chains: 1; bounding box: 41×48×56 Å

Organism: Noctiluca scintillans (NCBI:txid2966)